Protein AF-A0A7S2VKR9-F1 (afdb_monomer)

pLDDT: mean 90.67, std 10.44, range [46.53, 98.69]

Mean predicted aligned error: 5.69 Å

Sequence (242 aa):
ASQLRFLILLQHFVSEDTSDFYRPEVHRKHQDAFEGVITDGVNSQLVKDAHRSEFSVEGRSFSLDLAQDADGQCDEELREEIVRFQTEFVIALETYLLAYCTRRGLSTLGTRRFVQCVTTQMSQAGLANLDRGSQATRYFVGSQGLDQRTAYNLSSMYTPELGECLKLSILCMKTGFCQYLEKDELLKLPNVECPKKCRPTSYIYQYATLRFAPGPPIDNCESTACTLLDALDEAHIDPDNL

Radius of gyration: 19.77 Å; Cα contacts (8 Å, |Δi|>4): 428; chains: 1; bounding box: 54×51×58 Å

Organism: NCBI:txid1333877

Secondary structure (DSSP, 8-state):
-HHHHHHHHHHHHHHHHHHHTTS-GGG-S----EE-SS-S-EEHHHHHHGGGSEEEETTEEE-----S-TTT--HHHHHHHHHHHHHHHHHHHHHHHHHHHHHTT--HHHHHHHHHHHHHHTSHHHHHHHHHHSGGGGEEEPSTT-EEEEEEEEEEEEETTTEEEEEEEEEEEEES--EEEEHHHHTT-TT---PEEB-TT-EEEEEEEEEEEEEEEETTEEEEEEEEEEEEEEEE--B---

Solvent-accessible surface area (backbone atoms only — not comparable to full-atom values): 13179 Å² total; per-residue (Å²): 113,67,68,61,51,23,53,53,44,33,42,49,47,51,40,51,61,43,49,36,75,76,41,60,76,94,70,36,85,72,87,78,57,55,33,66,84,90,48,74,26,37,26,43,61,28,55,74,50,40,66,71,31,37,39,25,55,72,84,48,74,47,69,59,83,79,67,88,68,72,89,74,67,54,73,63,59,56,50,51,51,49,52,51,50,41,50,54,51,46,47,53,50,48,53,52,52,50,52,50,32,57,77,69,66,49,48,75,66,15,38,41,50,44,42,32,46,54,30,37,53,68,16,69,62,29,51,47,38,56,39,74,34,34,68,59,66,42,51,49,67,40,72,68,63,46,46,71,50,38,39,39,38,39,35,80,42,77,41,96,89,74,39,77,29,39,33,39,38,43,38,42,38,41,30,39,22,38,29,34,40,52,49,78,56,66,77,68,50,100,80,73,83,73,67,45,48,28,38,52,87,20,36,37,42,39,37,36,31,36,34,41,37,84,37,70,74,52,97,93,27,47,31,62,39,61,41,69,77,49,71,48,73,48,73,48,79,46,70,53,89,123

Foldseek 3Di:
DLFVQLQVLLQVLLVLLLCLLLDDPVPRPDPFFACADVDSQAGPQCLVCVQVAWEAAANDIAYHPPDPVPVDDDPVVVVVVSNVSSNVVRVSLLVRLVVVCVVVVFDPSQSSSLSNSVNCCSGVSVVVSQCVSAPVVQKDFDPVQKDKYKYWYWHWDQDPVQGIKIKIKIKIKIFRTQWMDGPVVVPPDPPDDDTFGFDRRWMWIKMWMWIWGFDPDRPNGTRIDIHTPDMDTDTGTHTDPD

Structure (mmCIF, N/CA/C/O backbone):
data_AF-A0A7S2VKR9-F1
#
_entry.id   AF-A0A7S2VKR9-F1
#
loop_
_atom_site.group_PDB
_atom_site.id
_atom_site.type_symbol
_atom_site.label_atom_id
_atom_site.label_alt_id
_atom_site.label_comp_id
_atom_site.label_asym_id
_atom_site.label_entity_id
_atom_site.label_seq_id
_atom_site.pdbx_PDB_ins_code
_atom_site.Cartn_x
_atom_site.Cartn_y
_atom_site.Cartn_z
_atom_site.occupancy
_atom_site.B_iso_or_equiv
_atom_site.auth_seq_id
_atom_site.auth_comp_id
_atom_site.auth_asym_id
_atom_site.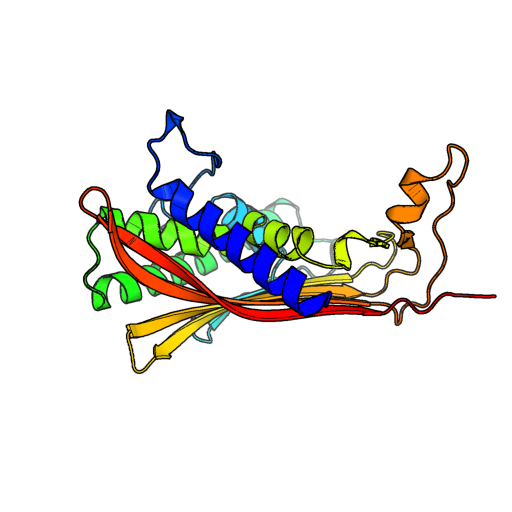auth_atom_id
_atom_site.pdbx_PDB_model_num
ATOM 1 N N . ALA A 1 1 ? 3.247 -22.646 -9.815 1.00 76.38 1 ALA A N 1
ATOM 2 C CA . ALA A 1 1 ? 4.042 -22.732 -8.568 1.00 76.38 1 ALA A CA 1
ATOM 3 C C . ALA A 1 1 ? 4.509 -21.355 -8.079 1.00 76.38 1 ALA A C 1
ATOM 5 O O . ALA A 1 1 ? 4.335 -21.074 -6.900 1.00 76.38 1 ALA A O 1
ATOM 6 N N . SER A 1 2 ? 5.048 -20.488 -8.950 1.00 82.75 2 SER A N 1
ATOM 7 C CA . SER A 1 2 ? 5.490 -19.123 -8.596 1.00 82.75 2 SER A CA 1
ATOM 8 C C . SER A 1 2 ? 4.369 -18.239 -8.039 1.00 82.75 2 SER A C 1
ATOM 10 O O . SER A 1 2 ? 4.540 -17.681 -6.963 1.00 82.75 2 SER A O 1
ATOM 12 N N . GLN A 1 3 ? 3.200 -18.208 -8.690 1.00 87.44 3 GLN A N 1
ATOM 13 C CA . GLN A 1 3 ? 2.058 -17.404 -8.229 1.00 87.44 3 GLN A CA 1
ATOM 14 C C . GLN A 1 3 ? 1.596 -17.778 -6.813 1.00 87.44 3 GLN A C 1
ATOM 16 O O . GLN A 1 3 ? 1.399 -16.916 -5.967 1.00 87.44 3 GLN A O 1
ATOM 21 N N . LEU A 1 4 ? 1.473 -19.077 -6.519 1.00 89.69 4 LEU A N 1
ATOM 22 C CA . LEU A 1 4 ? 1.088 -19.535 -5.182 1.00 89.69 4 LEU A CA 1
ATOM 23 C C . LEU A 1 4 ? 2.129 -19.136 -4.125 1.00 89.69 4 LEU A C 1
ATOM 25 O O . LEU A 1 4 ? 1.765 -18.732 -3.025 1.00 89.69 4 LEU A O 1
ATOM 29 N N . ARG A 1 5 ? 3.424 -19.213 -4.460 1.00 90.56 5 ARG A N 1
ATOM 30 C CA . ARG A 1 5 ? 4.502 -18.756 -3.574 1.00 90.56 5 ARG A CA 1
ATOM 31 C C . ARG A 1 5 ? 4.400 -17.254 -3.303 1.00 90.56 5 ARG A C 1
ATOM 33 O O . ARG A 1 5 ? 4.556 -16.861 -2.152 1.00 90.56 5 ARG A O 1
ATOM 40 N N . PHE A 1 6 ? 4.126 -16.450 -4.328 1.00 92.19 6 PHE A N 1
ATOM 41 C CA . PHE A 1 6 ? 3.926 -15.010 -4.183 1.00 92.19 6 PHE A CA 1
ATOM 42 C C . PHE A 1 6 ? 2.768 -14.701 -3.229 1.00 92.19 6 PHE A C 1
ATOM 44 O O . PHE A 1 6 ? 2.970 -13.987 -2.251 1.00 92.19 6 PHE A O 1
ATOM 51 N N . LEU A 1 7 ? 1.603 -15.328 -3.434 1.00 94.50 7 LEU A N 1
ATOM 52 C CA . LEU A 1 7 ? 0.431 -15.156 -2.567 1.00 94.50 7 LEU A CA 1
ATOM 53 C C . LEU A 1 7 ? 0.728 -15.513 -1.101 1.00 94.50 7 LEU A C 1
ATOM 55 O O . LEU A 1 7 ? 0.384 -14.756 -0.197 1.00 94.50 7 LEU A O 1
ATOM 59 N N . ILE A 1 8 ? 1.400 -16.644 -0.855 1.00 95.06 8 ILE A N 1
ATOM 60 C CA . ILE A 1 8 ? 1.748 -17.088 0.505 1.00 95.06 8 ILE A CA 1
ATOM 61 C C . ILE A 1 8 ? 2.726 -16.114 1.172 1.00 95.06 8 ILE A C 1
ATOM 63 O O . ILE A 1 8 ? 2.537 -15.758 2.335 1.00 95.06 8 ILE A O 1
ATOM 67 N N . LEU A 1 9 ? 3.770 -15.686 0.455 1.00 95.00 9 LEU A N 1
ATOM 68 C CA . LEU A 1 9 ? 4.758 -14.747 0.990 1.00 95.00 9 LEU A CA 1
ATOM 69 C C . LEU A 1 9 ? 4.131 -13.387 1.283 1.00 95.00 9 LEU A C 1
ATOM 71 O O . LEU A 1 9 ? 4.368 -12.833 2.352 1.00 95.00 9 LEU A O 1
ATOM 75 N N . LEU A 1 10 ? 3.304 -12.880 0.370 1.00 96.06 10 LEU A N 1
ATOM 76 C CA . LEU A 1 10 ? 2.628 -11.606 0.556 1.00 96.06 10 LEU A CA 1
ATOM 77 C C . LEU A 1 10 ? 1.667 -11.663 1.747 1.00 96.06 10 LEU A C 1
ATOM 79 O O . LEU A 1 10 ? 1.751 -10.802 2.617 1.00 96.06 10 LEU A O 1
ATOM 83 N N . GLN A 1 11 ? 0.840 -12.714 1.860 1.00 97.31 11 GLN A N 1
ATOM 84 C CA . GLN A 1 11 ? -0.006 -12.920 3.041 1.00 97.31 11 GLN A CA 1
ATOM 85 C C . GLN A 1 11 ? 0.828 -12.968 4.328 1.00 97.31 11 GLN A C 1
ATOM 87 O O . GLN A 1 11 ? 0.432 -12.387 5.338 1.00 97.31 11 GLN A O 1
ATOM 92 N N . HIS A 1 12 ? 1.976 -13.649 4.317 1.00 96.44 12 HIS A N 1
ATOM 93 C CA . HIS A 1 12 ? 2.859 -13.707 5.479 1.00 96.44 12 HIS A CA 1
ATOM 94 C C . HIS A 1 12 ? 3.376 -12.318 5.873 1.00 96.44 12 HIS A C 1
ATOM 96 O O . HIS A 1 12 ? 3.258 -11.953 7.040 1.00 96.44 12 HIS A O 1
ATOM 102 N N . PHE A 1 13 ? 3.884 -11.530 4.921 1.00 95.75 13 PHE A N 1
ATOM 103 C CA . PHE A 1 13 ? 4.408 -10.193 5.206 1.00 95.75 13 PHE A CA 1
ATOM 104 C C . PHE A 1 13 ? 3.330 -9.246 5.737 1.00 95.75 13 PHE A C 1
ATOM 106 O O . PHE A 1 13 ? 3.520 -8.655 6.796 1.00 95.75 13 PHE A O 1
ATOM 113 N N . VAL A 1 14 ? 2.156 -9.183 5.096 1.00 95.44 14 VAL A N 1
ATOM 114 C CA . VAL A 1 14 ? 1.072 -8.310 5.586 1.00 95.44 14 VAL A CA 1
ATOM 115 C C . VAL A 1 14 ? 0.561 -8.743 6.963 1.00 95.44 14 VAL A C 1
ATOM 117 O O . VAL A 1 14 ? 0.166 -7.900 7.769 1.00 95.44 14 VAL A O 1
ATOM 120 N N . SER A 1 15 ? 0.595 -10.046 7.271 1.00 95.56 15 SER A N 1
ATOM 121 C CA . SER A 1 15 ? 0.225 -10.558 8.599 1.00 95.56 15 SER A CA 1
ATOM 122 C C . SER A 1 15 ? 1.255 -10.174 9.656 1.00 95.56 15 SER A C 1
ATOM 124 O O . SER A 1 15 ? 0.875 -9.774 10.755 1.00 95.56 15 SER A O 1
ATOM 126 N N . GLU A 1 16 ? 2.547 -10.279 9.332 1.00 95.12 16 GLU A N 1
ATOM 127 C CA . GLU A 1 16 ? 3.629 -9.886 10.233 1.00 95.12 16 GLU A CA 1
ATOM 128 C C . GLU A 1 16 ? 3.552 -8.397 10.566 1.00 95.12 16 GLU A C 1
ATOM 130 O O . GLU A 1 16 ? 3.513 -8.070 11.754 1.00 95.12 16 GLU A O 1
ATOM 135 N N . ASP A 1 17 ? 3.429 -7.534 9.556 1.00 94.56 17 ASP A N 1
ATOM 136 C CA . ASP A 1 17 ? 3.301 -6.084 9.733 1.00 94.56 17 ASP A CA 1
ATOM 137 C C . ASP A 1 17 ? 2.095 -5.735 10.612 1.00 94.56 17 ASP A C 1
ATOM 139 O O . ASP A 1 17 ? 2.202 -4.975 11.573 1.00 94.56 17 ASP A O 1
ATOM 143 N N . THR A 1 18 ? 0.938 -6.343 10.327 1.00 94.25 18 THR A N 1
ATOM 144 C CA . THR A 1 18 ? -0.294 -6.090 11.086 1.00 94.25 18 THR A CA 1
ATOM 145 C C . THR A 1 18 ? -0.160 -6.565 12.536 1.00 94.25 18 THR A C 1
ATOM 147 O O . THR A 1 18 ? -0.592 -5.881 13.462 1.00 94.25 18 THR A O 1
ATOM 150 N N . SER A 1 19 ? 0.472 -7.722 12.761 1.00 94.12 19 SER A N 1
ATOM 151 C CA . SER A 1 19 ? 0.683 -8.268 14.107 1.00 94.12 19 SER A CA 1
ATOM 152 C C . SER A 1 19 ? 1.672 -7.450 14.941 1.00 94.12 19 SER A C 1
ATOM 154 O O . SER A 1 19 ? 1.567 -7.430 16.168 1.00 94.12 19 SER A O 1
ATOM 156 N N . ASP A 1 20 ? 2.616 -6.756 14.299 1.00 94.62 20 ASP A N 1
ATOM 157 C CA . ASP A 1 20 ? 3.675 -6.008 14.978 1.00 94.62 20 ASP A CA 1
ATOM 158 C C . ASP A 1 20 ? 3.117 -4.864 15.838 1.00 94.62 20 ASP A C 1
ATOM 160 O O . ASP A 1 20 ? 3.608 -4.591 16.934 1.00 94.62 20 ASP A O 1
ATOM 164 N N . PHE A 1 21 ? 2.001 -4.269 15.416 1.00 92.75 21 PHE A N 1
ATOM 165 C CA . PHE A 1 21 ? 1.302 -3.218 16.158 1.00 92.75 21 PHE A CA 1
ATOM 166 C C . PHE A 1 21 ? 0.767 -3.653 17.525 1.00 92.75 21 PHE A C 1
ATOM 168 O O . PHE A 1 21 ? 0.601 -2.812 18.417 1.00 92.75 21 PHE A O 1
ATOM 175 N N . TYR A 1 22 ? 0.547 -4.953 17.701 1.00 92.00 22 TYR A N 1
ATOM 176 C CA . TYR A 1 22 ? 0.059 -5.558 18.939 1.00 92.00 22 TYR A CA 1
ATOM 177 C C . TYR A 1 22 ? 1.194 -6.111 19.804 1.00 92.00 22 TYR A C 1
ATOM 179 O O . TYR A 1 22 ? 0.955 -6.575 20.913 1.00 92.00 22 TYR A O 1
ATOM 187 N N . ARG A 1 23 ? 2.444 -6.036 19.334 1.00 91.62 23 ARG A N 1
ATOM 188 C CA . ARG A 1 23 ? 3.611 -6.385 20.145 1.00 91.62 23 ARG A CA 1
ATOM 189 C C . ARG A 1 23 ? 3.968 -5.234 21.090 1.00 91.62 23 ARG A C 1
ATOM 191 O O . ARG A 1 23 ? 3.772 -4.061 20.732 1.00 91.62 23 ARG A O 1
ATOM 198 N N . PRO A 1 24 ? 4.548 -5.542 22.267 1.00 89.19 24 PRO A N 1
ATOM 199 C CA . PRO A 1 24 ? 5.200 -4.539 23.099 1.00 89.19 24 PRO A CA 1
ATOM 200 C C . PRO A 1 24 ? 6.229 -3.754 22.286 1.00 89.19 24 PRO A C 1
ATOM 202 O O . PRO A 1 24 ? 6.910 -4.325 21.437 1.00 89.19 24 PRO A O 1
ATOM 205 N N . GLU A 1 25 ? 6.370 -2.460 22.564 1.00 86.88 25 GLU A N 1
ATOM 206 C CA . GLU A 1 25 ? 7.199 -1.542 21.770 1.00 86.88 25 GLU A CA 1
ATOM 207 C C . GLU A 1 25 ? 8.647 -2.028 21.594 1.00 86.88 25 GLU A C 1
ATOM 209 O O . GLU A 1 25 ? 9.172 -2.019 20.487 1.00 86.88 25 GLU A O 1
ATOM 214 N N . VAL A 1 26 ? 9.249 -2.573 22.655 1.00 90.81 26 VAL A N 1
ATOM 215 C CA . VAL A 1 26 ? 10.612 -3.143 22.653 1.00 90.81 26 VAL A CA 1
ATOM 216 C C . VAL A 1 26 ? 10.780 -4.386 21.767 1.00 90.81 26 VAL A C 1
ATOM 218 O O . VAL A 1 26 ? 11.903 -4.809 21.503 1.00 90.81 26 VAL A O 1
ATOM 221 N N . HIS A 1 27 ? 9.678 -4.999 21.337 1.00 91.75 27 HIS A N 1
ATOM 222 C CA . HIS A 1 27 ? 9.647 -6.188 20.485 1.00 91.75 27 HIS A CA 1
ATOM 223 C C . HIS A 1 27 ? 9.101 -5.902 19.085 1.00 91.75 27 HIS A C 1
ATOM 225 O O . HIS A 1 27 ? 8.970 -6.835 18.288 1.00 91.75 27 HIS A O 1
ATOM 231 N N . ARG A 1 28 ? 8.776 -4.640 18.781 1.00 90.31 28 ARG A N 1
ATOM 232 C CA . ARG A 1 28 ? 8.352 -4.255 17.440 1.00 90.31 28 ARG A CA 1
ATOM 233 C C . ARG A 1 28 ? 9.504 -4.357 16.460 1.00 90.31 28 ARG A C 1
ATOM 235 O O . ARG A 1 28 ? 10.629 -3.951 16.747 1.00 90.31 28 ARG A O 1
ATOM 242 N N . LYS A 1 29 ? 9.195 -4.903 15.292 1.00 89.00 29 LYS A N 1
ATOM 243 C CA . LYS A 1 29 ? 10.091 -4.964 14.138 1.00 89.00 29 LYS A CA 1
ATOM 244 C C . LYS A 1 29 ? 10.094 -3.639 13.384 1.00 89.00 29 LYS A C 1
ATOM 246 O O . LYS A 1 29 ? 11.124 -3.278 12.819 1.00 89.00 29 LYS A O 1
ATOM 251 N N . HIS A 1 30 ? 8.971 -2.922 13.395 1.00 85.25 30 HIS A N 1
ATOM 252 C CA . HIS A 1 30 ? 8.818 -1.638 12.723 1.00 85.25 30 HIS A CA 1
ATOM 253 C C . HIS A 1 30 ? 8.935 -0.487 13.724 1.00 85.25 30 HIS A C 1
ATOM 255 O O . HIS A 1 30 ? 8.313 -0.485 14.787 1.00 85.25 30 HIS A O 1
ATOM 261 N N . GLN A 1 31 ? 9.729 0.517 13.356 1.00 87.44 31 GLN A N 1
ATOM 262 C CA . GLN A 1 31 ? 9.855 1.791 14.070 1.00 87.44 31 GLN A CA 1
ATOM 263 C C . GLN A 1 31 ? 9.239 2.913 13.231 1.00 87.44 31 GLN A C 1
ATOM 265 O O . GLN A 1 31 ? 9.823 3.981 13.057 1.00 87.44 31 GLN A O 1
ATOM 270 N N . ASP A 1 32 ? 8.072 2.625 12.653 1.00 90.62 32 ASP A N 1
ATOM 271 C CA . ASP A 1 32 ? 7.347 3.576 11.823 1.00 90.62 32 ASP A CA 1
ATOM 272 C C . ASP A 1 32 ? 6.948 4.805 12.650 1.00 90.62 32 ASP A C 1
ATOM 274 O O . ASP A 1 32 ? 6.467 4.695 13.783 1.00 90.62 32 ASP A O 1
ATOM 278 N N . ALA A 1 33 ? 7.130 5.981 12.054 1.00 94.69 33 ALA A N 1
ATOM 279 C CA . ALA A 1 33 ? 6.569 7.221 12.563 1.00 94.69 33 ALA A CA 1
ATOM 280 C C . ALA A 1 33 ? 5.139 7.396 12.039 1.00 94.69 33 ALA A C 1
ATOM 282 O O . ALA A 1 33 ? 4.816 6.988 10.917 1.00 94.69 33 ALA A O 1
ATOM 283 N N . PHE A 1 34 ? 4.295 8.014 12.863 1.00 95.94 34 PHE A N 1
ATOM 284 C CA . PHE A 1 34 ? 2.908 8.304 12.529 1.00 95.94 34 PHE A CA 1
ATOM 285 C C . PHE A 1 34 ? 2.607 9.772 12.798 1.00 95.94 34 PHE A C 1
ATOM 287 O O . PHE A 1 34 ? 3.045 10.327 13.805 1.00 95.94 34 PHE A O 1
ATOM 294 N N . GLU A 1 35 ? 1.853 10.367 11.889 1.00 95.44 35 GLU A N 1
ATOM 295 C CA . GLU A 1 35 ? 1.372 11.743 11.914 1.00 95.44 35 GLU A CA 1
ATOM 296 C C . GLU A 1 35 ? -0.078 11.779 11.407 1.00 95.44 35 GLU A C 1
ATOM 298 O O . GLU A 1 35 ? -0.712 10.737 11.235 1.00 95.44 35 GLU A O 1
ATOM 303 N N . GLY A 1 36 ? -0.612 12.969 11.174 1.00 90.62 36 GLY A N 1
ATOM 304 C CA . GLY A 1 36 ? -1.911 13.178 10.547 1.00 90.62 36 GLY A CA 1
ATOM 305 C C . GLY A 1 36 ? -2.480 14.537 10.930 1.00 90.62 36 GLY A C 1
ATOM 306 O O . GLY A 1 36 ? -1.853 15.308 11.658 1.00 90.62 36 GLY A O 1
ATOM 307 N N . VAL A 1 37 ? -3.642 14.866 10.373 1.00 90.38 37 VAL A N 1
ATOM 308 C CA . VAL A 1 37 ? -4.303 16.160 10.589 1.00 90.38 37 VAL A CA 1
ATOM 309 C C . VAL A 1 37 ? -5.383 16.033 11.659 1.00 90.38 37 VAL A C 1
ATOM 311 O O . VAL A 1 37 ? -5.545 16.921 12.494 1.00 90.38 37 VAL A O 1
ATOM 314 N N . ILE A 1 38 ? -6.127 14.927 11.635 1.00 92.69 38 ILE A N 1
ATOM 315 C CA . ILE A 1 38 ? -7.202 14.618 12.583 1.00 92.69 38 ILE A CA 1
ATOM 316 C C . ILE A 1 38 ? -6.681 13.699 13.699 1.00 92.69 38 ILE A C 1
ATOM 318 O O . ILE A 1 38 ? -7.128 13.797 14.844 1.00 92.69 38 ILE A O 1
ATOM 322 N N . THR A 1 39 ? -5.745 12.803 13.382 1.00 90.62 39 THR A N 1
ATOM 323 C CA . THR A 1 39 ? -5.160 11.806 14.288 1.00 90.62 39 THR A CA 1
ATOM 324 C C . THR A 1 39 ? -3.643 11.715 14.125 1.00 90.62 39 THR A C 1
ATOM 326 O O . THR A 1 39 ? -3.109 12.080 13.091 1.00 90.62 39 THR A O 1
ATOM 329 N N . ASP A 1 40 ? -2.946 11.117 15.097 1.00 91.50 40 ASP A N 1
ATOM 330 C CA . ASP A 1 40 ? -1.530 10.718 14.960 1.00 91.50 40 ASP A CA 1
ATOM 331 C C . ASP A 1 40 ? -1.405 9.249 14.500 1.00 91.50 40 ASP A C 1
ATOM 333 O O . ASP A 1 40 ? -0.726 8.418 15.128 1.00 91.50 40 ASP A O 1
ATOM 337 N N . GLY A 1 41 ? -2.193 8.880 13.487 1.00 93.50 41 GLY A N 1
ATOM 338 C CA . GLY A 1 41 ? -2.402 7.495 13.054 1.00 93.50 41 GLY A CA 1
ATOM 339 C C . GLY A 1 41 ? -1.886 7.161 11.656 1.00 93.50 41 GLY A C 1
ATOM 340 O O . GLY A 1 41 ? -1.714 5.980 11.357 1.00 93.50 41 GLY A O 1
ATOM 341 N N . VAL A 1 42 ? -1.635 8.156 10.807 1.00 97.25 42 VAL A N 1
ATOM 342 C CA . VAL A 1 42 ? -1.229 7.976 9.409 1.00 97.25 42 VAL A CA 1
ATOM 343 C C . VAL A 1 42 ? 0.278 7.790 9.323 1.00 97.25 42 VAL A C 1
ATOM 345 O O . VAL A 1 42 ? 1.043 8.561 9.889 1.00 97.25 42 VAL A O 1
ATOM 348 N N . ASN A 1 43 ? 0.727 6.754 8.617 1.00 97.81 43 ASN A N 1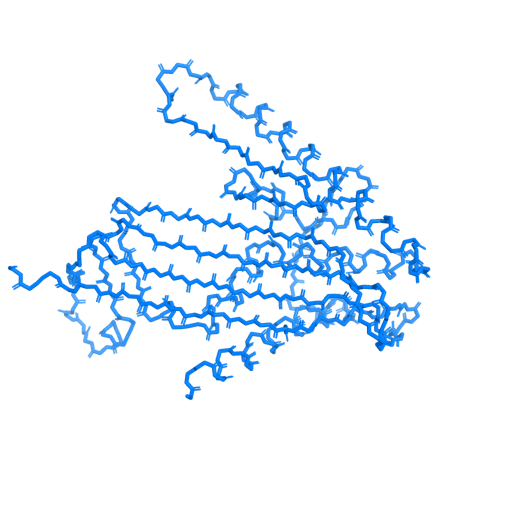
ATOM 349 C CA . ASN A 1 43 ? 2.151 6.492 8.420 1.00 97.81 43 ASN A CA 1
ATOM 350 C C . ASN A 1 43 ? 2.863 7.709 7.789 1.00 97.81 43 ASN A C 1
ATOM 352 O O . ASN A 1 43 ? 2.488 8.159 6.707 1.00 97.81 43 ASN A O 1
ATOM 356 N N . SER A 1 44 ? 3.917 8.225 8.426 1.00 97.00 44 SER A N 1
ATOM 357 C CA . SER A 1 44 ? 4.579 9.452 7.957 1.00 97.00 44 SER A CA 1
ATOM 358 C C . SER A 1 44 ? 5.278 9.290 6.604 1.00 97.00 44 SER A C 1
ATOM 360 O O . SER A 1 44 ? 5.447 10.254 5.859 1.00 97.00 44 SER A O 1
ATOM 362 N N . GLN A 1 45 ? 5.702 8.072 6.250 1.00 95.50 45 GLN A N 1
ATOM 363 C CA . GLN A 1 45 ? 6.302 7.827 4.939 1.00 95.50 45 GLN A CA 1
ATOM 364 C C . GLN A 1 45 ? 5.249 7.880 3.826 1.00 95.50 45 GLN A C 1
ATOM 366 O O . GLN A 1 45 ? 5.542 8.391 2.747 1.00 95.50 45 GLN A O 1
ATOM 371 N N . LEU A 1 46 ? 4.017 7.428 4.099 1.00 96.88 46 LEU A N 1
ATOM 372 C CA . LEU A 1 46 ? 2.891 7.596 3.175 1.00 96.88 46 LEU A CA 1
ATOM 373 C C . LEU A 1 46 ? 2.653 9.081 2.875 1.00 96.88 46 LEU A C 1
ATOM 375 O O . LEU A 1 46 ? 2.530 9.443 1.711 1.00 96.88 46 LEU A O 1
ATOM 379 N N . VAL A 1 47 ? 2.628 9.945 3.895 1.00 96.50 47 VAL A N 1
ATOM 380 C CA . VAL A 1 47 ? 2.409 11.389 3.694 1.00 96.50 47 VAL A CA 1
ATOM 381 C C . VAL A 1 47 ? 3.523 11.990 2.838 1.00 96.50 47 VAL A C 1
ATOM 383 O O . VAL A 1 47 ? 3.245 12.639 1.828 1.00 96.50 47 VAL A O 1
ATOM 386 N N . LYS A 1 48 ? 4.788 11.723 3.185 1.00 94.31 48 LYS A N 1
ATOM 387 C CA . LYS A 1 48 ? 5.959 12.242 2.456 1.00 94.31 48 LYS A CA 1
ATOM 388 C C . LYS A 1 48 ? 5.957 11.850 0.982 1.00 94.31 48 LYS A C 1
ATOM 390 O O . LYS A 1 48 ? 6.223 12.703 0.138 1.00 94.31 48 LYS A O 1
ATOM 395 N N . ASP A 1 49 ? 5.602 10.606 0.676 1.00 93.38 49 ASP A N 1
ATOM 396 C CA . ASP A 1 49 ? 5.650 10.069 -0.686 1.00 93.38 49 ASP A CA 1
ATOM 397 C C . ASP A 1 49 ? 4.332 10.223 -1.460 1.00 93.38 49 ASP A C 1
ATOM 399 O O . ASP A 1 49 ? 4.285 9.879 -2.642 1.00 93.38 49 ASP A O 1
ATOM 403 N N . ALA A 1 50 ? 3.272 10.764 -0.846 1.00 93.88 50 ALA A N 1
ATOM 404 C CA . ALA A 1 50 ? 1.946 10.837 -1.462 1.00 93.88 50 ALA A CA 1
ATOM 405 C C . ALA A 1 50 ? 1.955 11.558 -2.823 1.00 93.88 50 ALA A C 1
ATOM 407 O O . ALA A 1 50 ? 1.314 11.123 -3.768 1.00 93.88 50 ALA A O 1
ATOM 408 N N . HIS A 1 51 ? 2.733 12.626 -2.987 1.00 92.62 51 HIS A N 1
ATOM 409 C CA . HIS A 1 51 ? 2.799 13.360 -4.259 1.00 92.62 51 HIS A CA 1
ATOM 410 C C . HIS A 1 51 ? 3.341 12.532 -5.444 1.00 92.62 51 HIS A C 1
ATOM 412 O O . HIS A 1 51 ? 3.290 12.992 -6.577 1.00 92.62 51 HIS A O 1
ATOM 418 N N . ARG A 1 52 ? 3.878 11.328 -5.199 1.00 92.00 52 ARG A N 1
ATOM 419 C CA . ARG A 1 52 ? 4.464 10.431 -6.212 1.00 92.00 52 ARG A CA 1
ATOM 420 C C . ARG A 1 52 ? 3.551 9.273 -6.604 1.00 92.00 52 ARG A C 1
ATOM 422 O O . ARG A 1 52 ? 3.990 8.364 -7.301 1.00 92.00 52 ARG A O 1
ATOM 429 N N . SER A 1 53 ? 2.341 9.220 -6.060 1.00 95.06 53 SER A N 1
ATOM 430 C CA . SER A 1 53 ? 1.413 8.108 -6.256 1.00 95.06 53 SER A CA 1
ATOM 431 C C . SER A 1 53 ? 0.010 8.619 -6.551 1.00 95.06 53 SER A C 1
ATOM 433 O O . SER A 1 53 ? -0.364 9.736 -6.200 1.00 95.06 53 SER A O 1
ATOM 435 N N . GLU A 1 54 ? -0.782 7.761 -7.174 1.00 96.56 54 GLU A N 1
ATOM 436 C CA . GLU A 1 54 ? -2.210 7.970 -7.352 1.00 96.56 54 GLU A CA 1
ATOM 437 C C . GLU A 1 54 ? -2.966 7.315 -6.198 1.00 96.56 54 GLU A C 1
ATOM 439 O O . GLU A 1 54 ? -2.698 6.174 -5.820 1.00 96.56 54 GLU A O 1
ATOM 444 N N . PHE A 1 55 ? -3.954 8.013 -5.655 1.00 97.81 55 PHE A N 1
ATOM 445 C CA . PHE A 1 55 ? -4.824 7.486 -4.614 1.00 97.81 55 PHE A CA 1
ATOM 446 C C . PHE A 1 55 ? -6.278 7.602 -5.034 1.00 97.81 55 PHE A C 1
ATOM 448 O O . PHE A 1 55 ? -6.688 8.555 -5.687 1.00 97.81 55 PHE A O 1
ATOM 455 N N . SER A 1 56 ? -7.088 6.650 -4.600 1.00 98.06 56 SER A N 1
ATOM 456 C CA . SER A 1 56 ? -8.538 6.747 -4.622 1.00 98.06 56 SER A CA 1
ATOM 457 C C . SER A 1 56 ? -9.071 6.310 -3.267 1.00 98.06 56 SER A C 1
ATOM 459 O O . SER A 1 56 ? -8.774 5.202 -2.825 1.00 98.06 56 SER A O 1
ATOM 461 N N . VAL A 1 57 ? -9.827 7.176 -2.594 1.00 98.06 57 VAL A N 1
ATOM 462 C CA . VAL A 1 57 ? -10.467 6.891 -1.303 1.00 98.06 57 VAL A CA 1
ATOM 463 C C . VAL A 1 57 ? -11.972 7.009 -1.500 1.00 98.06 57 VAL A C 1
ATOM 465 O O . VAL A 1 57 ? -12.480 8.100 -1.751 1.00 98.06 57 VAL A O 1
ATOM 468 N N . GLU A 1 58 ? -12.675 5.878 -1.446 1.00 94.94 58 GLU A N 1
ATOM 469 C CA . GLU A 1 58 ? -14.125 5.777 -1.677 1.00 94.94 58 GLU A CA 1
ATOM 470 C C . GLU A 1 58 ? -14.569 6.469 -2.981 1.00 94.94 58 GLU A C 1
ATOM 472 O O . GLU A 1 58 ? -15.536 7.224 -3.033 1.00 94.94 58 GLU A O 1
ATOM 477 N N . GLY A 1 59 ? -13.803 6.258 -4.054 1.00 92.31 59 GLY A N 1
ATOM 478 C CA . GLY A 1 59 ? -14.084 6.828 -5.373 1.00 92.31 59 GLY A CA 1
ATOM 479 C C . GLY A 1 59 ? -13.630 8.279 -5.572 1.00 92.31 59 GLY A C 1
ATOM 480 O O . GLY A 1 59 ? -13.657 8.752 -6.706 1.00 92.31 59 GLY A O 1
ATOM 481 N N . ARG A 1 60 ? -13.152 8.981 -4.533 1.00 97.31 60 ARG A N 1
ATOM 482 C CA . ARG A 1 60 ? -12.481 10.280 -4.695 1.00 97.31 60 ARG A CA 1
ATOM 483 C C . ARG A 1 60 ? -11.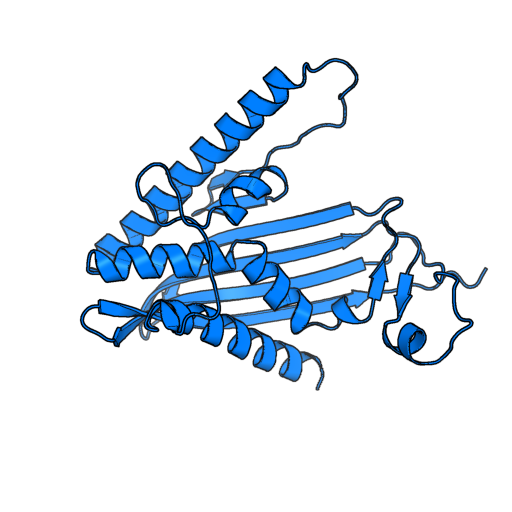014 10.065 -5.044 1.00 97.31 60 ARG A C 1
ATOM 485 O O . ARG A 1 60 ? -10.286 9.465 -4.259 1.00 97.31 60 ARG A O 1
ATOM 492 N N . SER A 1 61 ? -10.594 10.562 -6.201 1.00 97.19 61 SER A N 1
ATOM 493 C CA . SER A 1 61 ? -9.221 10.417 -6.692 1.00 97.19 61 SER A CA 1
ATOM 494 C C . SER A 1 61 ? -8.328 11.584 -6.272 1.00 97.19 61 SER A C 1
ATOM 496 O O . SER A 1 61 ? -8.768 12.732 -6.260 1.00 97.19 61 SER A O 1
ATOM 498 N N . PHE A 1 62 ? -7.069 11.276 -5.973 1.00 97.06 62 PHE A N 1
ATOM 499 C CA . PHE A 1 62 ? -6.000 12.213 -5.653 1.00 97.06 62 PHE A CA 1
ATOM 500 C C . PHE A 1 62 ? -4.774 11.827 -6.474 1.00 97.06 62 PHE A C 1
ATOM 502 O O . PHE A 1 62 ? -4.252 10.722 -6.348 1.00 97.06 62 PHE A O 1
ATOM 509 N N . SER A 1 63 ? -4.312 12.737 -7.313 1.00 94.69 63 SER A N 1
ATOM 510 C CA . SER A 1 63 ? -3.075 12.598 -8.073 1.00 94.69 63 SER A CA 1
ATOM 511 C C . SER A 1 63 ? -2.504 13.989 -8.267 1.00 94.69 63 SER A C 1
ATOM 513 O O . SER A 1 63 ? -3.255 14.908 -8.600 1.00 94.69 63 SER A O 1
ATOM 515 N N . LEU A 1 64 ? -1.203 14.143 -8.057 1.00 91.62 64 LEU A N 1
ATOM 516 C CA . LEU A 1 64 ? -0.516 15.385 -8.365 1.00 91.62 64 LEU A CA 1
ATOM 517 C C . LEU A 1 64 ? 0.234 15.194 -9.680 1.00 91.62 64 LEU A C 1
ATOM 519 O O . LEU A 1 64 ? 1.221 14.464 -9.731 1.00 91.62 64 LEU A O 1
ATOM 523 N N . ASP A 1 65 ? -0.272 15.814 -10.743 1.00 81.69 65 ASP A N 1
ATOM 524 C CA . ASP A 1 65 ? 0.427 15.854 -12.022 1.00 81.69 65 ASP A CA 1
ATOM 525 C C . ASP A 1 65 ? 1.440 16.997 -11.973 1.00 81.69 65 ASP A C 1
ATOM 527 O O . ASP A 1 65 ? 1.127 18.157 -12.245 1.00 81.69 65 ASP A O 1
ATOM 531 N N . LEU A 1 66 ? 2.651 16.669 -11.530 1.00 71.94 66 LEU A N 1
ATOM 532 C CA . LEU A 1 66 ? 3.790 17.572 -11.610 1.00 71.94 66 LEU A CA 1
ATOM 533 C C . LEU A 1 66 ? 4.279 17.563 -13.060 1.00 71.94 66 LEU A C 1
ATOM 535 O O . LEU A 1 66 ? 5.255 16.887 -13.391 1.00 71.94 66 LEU A O 1
ATOM 539 N N . ALA A 1 67 ? 3.556 18.258 -13.939 1.00 57.16 67 ALA A N 1
ATOM 540 C CA . ALA A 1 67 ? 3.973 18.435 -15.321 1.00 57.16 67 ALA A CA 1
ATOM 541 C C . ALA A 1 67 ? 5.427 18.938 -15.355 1.00 57.16 67 ALA A C 1
ATOM 543 O O . ALA A 1 67 ? 5.814 19.811 -14.580 1.00 57.16 67 ALA A O 1
ATOM 544 N N . GLN A 1 68 ? 6.233 18.388 -16.267 1.00 49.66 68 GLN A N 1
ATOM 545 C CA . GLN A 1 68 ? 7.656 18.699 -16.470 1.00 49.66 68 GLN A CA 1
ATOM 546 C C . GLN A 1 68 ? 7.939 20.147 -16.930 1.00 49.66 68 GLN A C 1
ATOM 548 O O . GLN A 1 68 ? 9.028 20.425 -17.429 1.00 49.66 68 GLN A O 1
ATOM 553 N N . ASP A 1 69 ? 7.016 21.089 -16.730 1.00 46.53 69 ASP A N 1
ATOM 554 C CA . ASP A 1 69 ? 7.215 22.522 -16.960 1.00 46.53 69 ASP A CA 1
ATOM 555 C C . ASP A 1 69 ? 7.960 23.158 -15.768 1.00 46.53 69 ASP A C 1
ATOM 557 O O . ASP A 1 69 ? 7.592 24.194 -15.218 1.00 46.53 69 ASP A O 1
ATOM 561 N N . ALA A 1 70 ? 9.069 22.525 -15.381 1.00 48.62 70 ALA A N 1
ATOM 562 C CA . ALA A 1 70 ? 10.021 23.001 -14.381 1.00 48.62 70 ALA A CA 1
ATOM 563 C C . ALA A 1 70 ? 10.913 24.148 -14.902 1.00 48.62 70 ALA A C 1
ATOM 565 O O . ALA A 1 70 ? 11.937 24.451 -14.298 1.00 48.62 70 ALA A O 1
ATOM 566 N N . ASP A 1 71 ? 10.551 24.788 -16.018 1.00 50.41 71 ASP A N 1
ATOM 567 C CA . ASP A 1 71 ? 11.321 25.900 -16.593 1.00 50.41 71 ASP A CA 1
ATOM 568 C C . ASP A 1 71 ? 10.862 27.274 -16.055 1.00 50.41 71 ASP A C 1
ATOM 570 O O . ASP A 1 71 ? 11.307 28.319 -16.531 1.00 50.41 71 ASP A O 1
ATOM 574 N N . GLY A 1 72 ? 9.979 27.302 -15.042 1.00 55.47 72 GLY A N 1
ATOM 575 C CA . GLY A 1 72 ? 9.491 28.562 -14.466 1.00 55.47 72 GLY A CA 1
ATOM 576 C C . GLY A 1 72 ? 8.770 28.527 -13.112 1.00 55.47 72 GLY A C 1
ATOM 577 O O . GLY A 1 72 ? 8.474 29.606 -12.600 1.00 55.47 72 GLY A O 1
ATOM 578 N N . GLN A 1 73 ? 8.489 27.364 -12.511 1.00 60.44 73 GLN A N 1
ATOM 579 C CA . GLN A 1 73 ? 7.941 27.312 -11.146 1.00 60.44 73 GLN A CA 1
ATOM 580 C C . GLN A 1 73 ? 9.048 27.515 -10.106 1.00 60.44 73 GLN A C 1
ATOM 582 O O . GLN A 1 73 ? 10.097 26.877 -10.160 1.00 60.44 73 GLN A O 1
ATOM 587 N N . CYS A 1 74 ? 8.810 28.411 -9.146 1.00 69.19 74 CYS A N 1
ATOM 588 C CA . CYS A 1 74 ? 9.689 28.569 -7.990 1.00 69.19 74 CYS A CA 1
ATOM 589 C C . CYS A 1 74 ? 9.567 27.333 -7.082 1.00 69.19 74 CYS A C 1
ATOM 591 O O . CYS A 1 74 ? 8.452 26.883 -6.812 1.00 69.19 74 CYS A O 1
ATOM 593 N N . ASP A 1 75 ? 10.687 26.826 -6.556 1.00 80.75 75 ASP A N 1
ATOM 594 C CA . ASP A 1 75 ? 10.730 25.662 -5.651 1.00 80.75 75 ASP A CA 1
ATOM 595 C C . ASP A 1 75 ? 9.754 25.776 -4.460 1.00 80.75 75 ASP A C 1
ATOM 597 O O . ASP A 1 75 ? 9.222 24.771 -3.984 1.00 80.75 75 ASP A O 1
ATOM 601 N N . GLU A 1 76 ? 9.485 26.997 -3.988 1.00 85.12 76 GLU A N 1
ATOM 602 C CA . GLU A 1 76 ? 8.540 27.250 -2.893 1.00 85.12 76 GLU A CA 1
ATOM 603 C C . GLU A 1 76 ? 7.075 27.037 -3.302 1.00 85.12 76 GLU A C 1
ATOM 605 O O . GLU A 1 76 ? 6.311 26.456 -2.537 1.00 85.12 76 GLU A O 1
ATOM 610 N N . GLU A 1 77 ? 6.676 27.425 -4.517 1.00 85.75 77 GLU A N 1
ATOM 611 C CA . GLU A 1 77 ? 5.298 27.229 -5.001 1.00 85.75 77 GLU A CA 1
ATOM 612 C C . GLU A 1 77 ? 4.990 25.738 -5.173 1.00 85.75 77 GLU A C 1
ATOM 614 O O . GLU A 1 77 ? 3.934 25.256 -4.754 1.00 85.75 77 GLU A O 1
ATOM 619 N N . LEU A 1 78 ? 5.957 24.987 -5.712 1.00 87.00 78 LEU A N 1
ATOM 620 C CA . LEU A 1 78 ? 5.884 23.532 -5.819 1.00 87.00 78 LEU A CA 1
ATOM 621 C C . LEU A 1 78 ? 5.769 22.879 -4.435 1.00 87.00 78 LEU A C 1
ATOM 623 O O . LEU A 1 78 ? 4.963 21.971 -4.219 1.00 87.00 78 LEU A O 1
ATOM 627 N N . ARG A 1 79 ? 6.563 23.350 -3.469 1.00 89.50 79 ARG A N 1
ATOM 628 C CA . ARG A 1 79 ? 6.513 22.860 -2.090 1.00 89.50 79 ARG A CA 1
ATOM 629 C C . ARG A 1 79 ? 5.149 23.128 -1.450 1.00 89.50 79 ARG A C 1
ATOM 631 O O . ARG A 1 79 ? 4.600 22.229 -0.812 1.00 89.50 79 ARG A O 1
ATOM 638 N N . GLU A 1 80 ? 4.599 24.328 -1.611 1.00 92.00 80 GLU A N 1
ATOM 639 C CA . GLU A 1 80 ? 3.271 24.686 -1.103 1.00 92.00 80 GLU A CA 1
ATOM 640 C C . GLU A 1 80 ? 2.167 23.829 -1.732 1.00 92.00 80 GLU A C 1
ATOM 642 O O . GLU A 1 80 ? 1.264 23.363 -1.032 1.00 92.00 80 GLU A O 1
ATOM 647 N N . GLU A 1 81 ? 2.256 23.563 -3.034 1.00 92.56 81 GLU A N 1
ATOM 648 C CA . GLU A 1 81 ? 1.326 22.689 -3.740 1.00 92.56 81 GLU A CA 1
ATOM 649 C C . GLU A 1 81 ? 1.385 21.242 -3.235 1.00 92.56 81 GLU A C 1
ATOM 651 O O . GLU A 1 81 ? 0.338 20.657 -2.942 1.00 92.56 81 GLU A O 1
ATOM 656 N N . ILE A 1 82 ? 2.587 20.691 -3.040 1.00 93.94 82 ILE A N 1
ATOM 657 C CA . ILE A 1 82 ? 2.776 19.356 -2.455 1.00 93.94 82 ILE A CA 1
ATOM 658 C C . ILE A 1 82 ? 2.169 19.293 -1.048 1.00 93.94 82 ILE A C 1
ATOM 660 O O . ILE A 1 82 ? 1.439 18.350 -0.742 1.00 93.94 82 ILE A O 1
ATOM 664 N N . VAL A 1 83 ? 2.416 20.295 -0.198 1.00 94.75 83 VAL A N 1
ATOM 665 C CA . VAL A 1 83 ? 1.875 20.334 1.173 1.00 94.75 83 VAL A CA 1
ATOM 666 C C . VAL A 1 83 ? 0.349 20.435 1.167 1.00 94.75 83 VAL A C 1
ATOM 668 O O . VAL A 1 83 ? -0.320 19.747 1.945 1.00 94.75 83 VAL A O 1
ATOM 671 N N . ARG A 1 84 ? -0.226 21.253 0.278 1.00 95.62 84 ARG A N 1
ATOM 672 C CA . ARG A 1 84 ? -1.680 21.366 0.102 1.00 95.62 84 ARG A CA 1
ATOM 673 C C . ARG A 1 84 ? -2.283 20.028 -0.323 1.00 95.62 84 ARG A C 1
ATOM 675 O O . ARG A 1 84 ? -3.240 19.578 0.304 1.00 95.62 84 ARG A O 1
ATOM 682 N N . PHE A 1 85 ? -1.690 19.379 -1.325 1.00 96.31 85 PHE A N 1
ATOM 683 C CA . PHE A 1 85 ? -2.095 18.055 -1.796 1.00 96.31 85 PHE A CA 1
ATOM 684 C C . PHE A 1 85 ? -2.042 17.013 -0.670 1.00 96.31 85 PHE A C 1
ATOM 686 O O . PHE A 1 85 ? -3.030 16.326 -0.415 1.00 96.31 85 PHE A O 1
ATOM 693 N N . GLN A 1 86 ? -0.914 16.930 0.044 1.00 96.06 86 GLN A N 1
ATOM 694 C CA . GLN A 1 86 ? -0.721 16.006 1.165 1.00 96.06 86 GLN A CA 1
ATOM 695 C C . GLN A 1 86 ? -1.773 16.222 2.252 1.00 96.06 86 GLN A C 1
ATOM 697 O O . GLN A 1 86 ? -2.377 15.263 2.724 1.00 96.06 86 GLN A O 1
ATOM 702 N N . THR A 1 87 ? -2.033 17.479 2.613 1.00 96.44 87 THR A N 1
ATOM 703 C CA . THR A 1 87 ? -3.022 17.835 3.636 1.00 96.44 87 THR A CA 1
ATOM 704 C C . THR A 1 87 ? -4.429 17.415 3.214 1.00 96.44 87 THR A C 1
ATOM 706 O O . THR A 1 87 ? -5.143 16.781 3.990 1.00 96.44 87 THR A O 1
ATOM 709 N N . GLU A 1 88 ? -4.829 17.725 1.979 1.00 97.06 88 GLU A N 1
ATOM 710 C CA . GLU A 1 88 ? -6.149 17.367 1.451 1.00 97.06 88 GLU A CA 1
ATOM 711 C C . GLU A 1 88 ? -6.352 15.846 1.410 1.00 97.06 88 GLU A C 1
ATOM 713 O O . GLU A 1 88 ? -7.390 15.342 1.854 1.00 97.06 88 GLU A O 1
ATOM 718 N N . PHE A 1 89 ? -5.346 15.117 0.923 1.00 97.75 89 PHE A N 1
ATOM 719 C CA . PHE A 1 89 ? -5.348 13.659 0.880 1.00 97.75 89 PHE A CA 1
ATOM 720 C C . PHE A 1 89 ? -5.447 13.050 2.284 1.00 97.75 89 PHE A C 1
ATOM 722 O O . PHE A 1 89 ? -6.315 12.208 2.524 1.00 97.75 89 PHE A O 1
ATOM 729 N N . VAL A 1 90 ? -4.608 13.494 3.225 1.00 97.75 90 VAL A N 1
ATOM 730 C CA . VAL A 1 90 ? -4.581 12.970 4.598 1.00 97.75 90 VAL A CA 1
ATOM 731 C C . VAL A 1 90 ? -5.912 13.217 5.303 1.00 97.75 90 VAL A C 1
ATOM 733 O O . VAL A 1 90 ? -6.465 12.281 5.874 1.00 97.75 90 VAL A O 1
ATOM 736 N N . ILE A 1 91 ? -6.492 14.418 5.191 1.00 97.88 91 ILE A N 1
ATOM 737 C CA . ILE A 1 91 ? -7.812 14.717 5.771 1.00 97.88 91 ILE A CA 1
ATOM 738 C C . ILE A 1 91 ? -8.877 13.763 5.223 1.00 97.88 91 ILE A C 1
ATOM 740 O O . ILE A 1 91 ? -9.685 13.231 5.989 1.00 97.88 91 ILE A O 1
ATOM 744 N N . ALA A 1 92 ? -8.901 13.543 3.906 1.00 98.19 92 ALA A N 1
ATOM 745 C CA . ALA A 1 92 ? -9.881 12.660 3.285 1.00 98.19 92 ALA A CA 1
ATOM 746 C C . ALA A 1 92 ? -9.701 11.199 3.725 1.00 98.19 92 ALA A C 1
ATOM 748 O O . ALA A 1 92 ? -10.682 10.539 4.075 1.00 98.19 92 ALA A O 1
ATOM 749 N N . LEU A 1 93 ? -8.456 10.719 3.756 1.00 98.56 93 LEU A N 1
ATOM 750 C CA . LEU A 1 93 ? -8.101 9.376 4.204 1.00 98.56 93 LEU A CA 1
ATOM 751 C C . LEU A 1 93 ? -8.493 9.145 5.667 1.00 98.56 93 LEU A C 1
ATOM 753 O O . LEU A 1 93 ? -9.168 8.164 5.978 1.00 98.56 93 LEU A O 1
ATOM 757 N N . GLU A 1 94 ? -8.117 10.059 6.560 1.00 98.00 94 GLU A N 1
ATOM 758 C CA . GLU A 1 94 ? -8.438 9.965 7.984 1.00 98.00 94 GLU A CA 1
ATOM 759 C C . GLU A 1 94 ? -9.940 10.016 8.223 1.00 98.00 94 GLU A C 1
ATOM 761 O O . GLU A 1 94 ? -10.474 9.160 8.922 1.00 98.00 94 GLU A O 1
ATOM 766 N N . THR A 1 95 ? -10.642 10.966 7.600 1.00 98.31 95 THR A N 1
ATOM 767 C CA . THR A 1 95 ? -12.102 11.082 7.721 1.00 98.31 95 THR A CA 1
ATOM 768 C C . THR A 1 95 ? -12.783 9.775 7.326 1.00 98.31 95 THR A C 1
ATOM 770 O O . THR A 1 95 ? -13.671 9.289 8.030 1.00 98.31 95 THR A O 1
ATOM 773 N N . TYR A 1 96 ? -12.343 9.178 6.220 1.00 98.44 96 TYR A N 1
ATOM 774 C CA . TYR A 1 96 ? -12.892 7.927 5.726 1.00 98.44 96 TYR A CA 1
ATOM 775 C C . TYR A 1 96 ? -12.624 6.749 6.676 1.00 98.44 96 TYR A C 1
ATOM 777 O O . TYR A 1 96 ? -13.559 6.044 7.072 1.00 98.44 96 TYR A O 1
ATOM 785 N N . LEU A 1 97 ? -11.368 6.567 7.097 1.00 98.44 97 LEU A N 1
ATOM 786 C CA . LEU A 1 97 ? -10.974 5.496 8.013 1.00 98.44 97 LEU A CA 1
ATOM 787 C C . LEU A 1 97 ? -11.659 5.630 9.379 1.00 98.44 97 LEU A C 1
ATOM 789 O O . LEU A 1 97 ? -12.165 4.646 9.913 1.00 98.44 97 LEU A O 1
ATOM 793 N N . LEU A 1 98 ? -11.743 6.841 9.929 1.00 98.38 98 LEU A N 1
ATOM 794 C CA . LEU A 1 98 ? -12.418 7.115 11.199 1.00 98.38 98 LEU A CA 1
ATOM 795 C C . LEU A 1 98 ? -13.919 6.848 11.133 1.00 98.38 98 LEU A C 1
ATOM 797 O O . LEU A 1 98 ? -14.492 6.298 12.078 1.00 98.38 98 LEU A O 1
ATOM 801 N N . ALA A 1 99 ? -14.564 7.208 10.024 1.00 98.19 99 ALA A N 1
ATOM 802 C CA . ALA A 1 99 ? -15.973 6.913 9.821 1.00 98.19 99 ALA A CA 1
ATOM 803 C C . ALA A 1 99 ? -16.215 5.396 9.787 1.00 98.19 99 ALA A C 1
ATOM 805 O O . ALA A 1 99 ? -17.160 4.916 10.415 1.00 98.19 99 ALA A O 1
ATOM 806 N N . TYR A 1 100 ? -15.344 4.635 9.115 1.00 98.19 100 TYR A N 1
ATOM 807 C CA . TYR A 1 100 ? -15.379 3.173 9.140 1.00 98.19 100 TYR A CA 1
ATOM 808 C C . TYR A 1 100 ? -15.184 2.619 10.561 1.00 98.19 100 TYR A C 1
ATOM 810 O O . TYR A 1 100 ? -16.031 1.868 11.047 1.00 98.19 100 TYR A O 1
ATOM 818 N N . CYS A 1 101 ? -14.128 3.034 11.269 1.00 97.94 101 CYS A N 1
ATOM 819 C CA . CYS A 1 101 ? -13.839 2.583 12.635 1.00 97.94 101 CYS A CA 1
ATOM 820 C C . CYS A 1 101 ? -15.011 2.857 13.592 1.00 97.94 101 CYS A C 1
ATOM 822 O O . CYS A 1 101 ? -15.366 1.999 14.400 1.00 97.94 101 CYS A O 1
ATOM 824 N N . THR A 1 102 ? -15.660 4.016 13.444 1.00 97.69 102 THR A N 1
ATOM 825 C CA . THR A 1 102 ? -16.831 4.421 14.234 1.00 97.69 102 THR A CA 1
ATOM 826 C C . THR A 1 102 ? -18.035 3.519 13.959 1.00 97.69 102 THR A C 1
ATOM 828 O O . THR A 1 102 ? -18.660 3.032 14.898 1.00 97.69 102 THR A O 1
ATOM 831 N N . ARG A 1 103 ? -18.350 3.234 12.685 1.00 96.75 103 ARG A N 1
ATOM 832 C CA . ARG A 1 103 ? -19.430 2.295 12.313 1.00 96.75 103 ARG A CA 1
ATOM 833 C C . ARG A 1 103 ? -19.172 0.881 12.826 1.00 96.75 103 ARG A C 1
ATOM 835 O O . ARG A 1 103 ? -20.115 0.174 13.172 1.00 96.75 103 ARG A O 1
ATOM 842 N N . ARG A 1 104 ? -17.902 0.474 12.890 1.00 95.88 104 ARG A N 1
ATOM 843 C CA . ARG A 1 104 ? -17.478 -0.820 13.443 1.00 95.88 104 ARG A CA 1
ATOM 844 C C . ARG A 1 104 ? -17.364 -0.835 14.968 1.00 95.88 104 ARG A C 1
ATOM 846 O O . ARG A 1 104 ? -17.115 -1.903 15.518 1.00 95.88 104 ARG A O 1
ATOM 853 N N . GLY A 1 105 ? -17.566 0.303 15.635 1.00 95.56 105 GLY A N 1
ATOM 854 C CA . GLY A 1 105 ? -17.526 0.410 17.092 1.00 95.56 105 GLY A CA 1
ATOM 855 C C . GLY A 1 105 ? -16.147 0.138 17.692 1.00 95.56 105 GLY A C 1
ATOM 856 O O . GLY A 1 105 ? -16.077 -0.387 18.798 1.00 95.56 105 GLY A O 1
ATOM 857 N N . LEU A 1 106 ? -15.065 0.449 16.970 1.00 96.56 106 LEU A N 1
ATOM 858 C CA . LEU A 1 106 ? -13.711 0.230 17.476 1.00 96.56 106 LEU A CA 1
ATOM 859 C C . LEU A 1 106 ? -13.405 1.144 18.663 1.00 96.56 106 LEU A C 1
ATOM 861 O O . LEU A 1 106 ? -13.736 2.332 18.659 1.00 96.56 106 LEU A O 1
ATOM 865 N N . SER A 1 107 ? -12.691 0.606 19.650 1.00 96.31 107 SER A N 1
ATOM 866 C CA . SER A 1 107 ? -12.117 1.399 20.737 1.00 96.31 107 SER A CA 1
ATOM 867 C C . SER A 1 107 ? -11.152 2.478 20.217 1.00 96.31 107 SER A C 1
ATOM 869 O O . SER A 1 107 ? -10.686 2.429 19.077 1.00 96.31 107 SER A O 1
ATOM 871 N N . THR A 1 108 ? -10.778 3.452 21.054 1.00 95.12 108 THR A N 1
ATOM 872 C CA . THR A 1 108 ? -9.779 4.474 20.679 1.00 95.12 108 THR A CA 1
ATOM 873 C C . THR A 1 108 ? -8.437 3.845 20.295 1.00 95.12 108 THR A C 1
ATOM 875 O O . THR A 1 108 ? -7.827 4.229 19.296 1.00 95.12 108 THR A O 1
ATOM 878 N N . LEU A 1 109 ? -7.981 2.849 21.066 1.00 94.69 109 LEU A N 1
ATOM 879 C CA . LEU A 1 109 ? -6.741 2.131 20.771 1.00 94.69 109 LEU A CA 1
ATOM 880 C C . LEU A 1 109 ? -6.886 1.279 19.503 1.00 94.69 109 LEU A C 1
ATOM 882 O O . LEU A 1 109 ? -6.002 1.331 18.649 1.00 94.69 109 LEU A O 1
ATOM 886 N N . GLY A 1 110 ? -8.006 0.565 19.352 1.00 96.06 110 GLY A N 1
ATOM 887 C CA . GLY A 1 110 ? -8.318 -0.219 18.156 1.00 96.06 110 GLY A CA 1
ATOM 888 C C . GLY A 1 110 ? -8.353 0.645 16.897 1.00 96.06 110 GLY A C 1
ATOM 889 O O . GLY A 1 110 ? -7.685 0.327 15.922 1.00 96.06 110 GLY A O 1
ATOM 890 N N . THR A 1 111 ? -9.023 1.799 16.950 1.00 96.94 111 THR A N 1
ATOM 891 C CA . THR A 1 111 ? -9.066 2.796 15.869 1.00 96.94 111 THR A CA 1
ATOM 892 C C . THR A 1 111 ? -7.665 3.247 15.482 1.00 96.94 111 THR A C 1
ATOM 894 O O . THR A 1 111 ? -7.313 3.208 14.305 1.00 96.94 111 THR A O 1
ATOM 897 N N . ARG A 1 112 ? -6.830 3.616 16.464 1.00 95.75 112 ARG A N 1
ATOM 898 C CA . ARG A 1 112 ? -5.449 4.030 16.198 1.00 95.75 112 ARG A CA 1
ATOM 899 C C . ARG A 1 112 ? -4.662 2.919 15.505 1.00 95.75 112 ARG A C 1
ATOM 901 O O . ARG A 1 112 ? -4.042 3.175 14.481 1.00 95.75 112 ARG A O 1
ATOM 908 N N . ARG A 1 113 ? -4.691 1.690 16.032 1.00 95.25 113 ARG A N 1
ATOM 909 C CA . ARG A 1 113 ? -3.957 0.561 15.434 1.00 95.25 113 ARG A CA 1
ATOM 910 C C . ARG A 1 113 ? -4.471 0.207 14.050 1.00 95.25 113 ARG A C 1
ATOM 912 O O . ARG A 1 113 ? -3.667 -0.069 13.170 1.00 95.25 113 ARG A O 1
ATOM 919 N N . PHE A 1 114 ? -5.778 0.279 13.845 1.00 97.50 114 PHE A N 1
ATOM 920 C CA . PHE A 1 114 ? -6.394 -0.004 12.561 1.00 97.50 114 PHE A CA 1
ATOM 921 C C . PHE A 1 114 ? -5.946 0.996 11.483 1.00 97.50 114 PHE A C 1
ATOM 923 O O . PHE A 1 114 ? -5.496 0.579 10.417 1.00 97.50 114 PHE A O 1
ATOM 930 N N . VAL A 1 115 ? -5.973 2.303 11.778 1.00 97.88 115 VAL A N 1
ATOM 931 C CA . VAL A 1 115 ? -5.464 3.348 10.865 1.00 97.88 115 VAL A CA 1
ATOM 932 C C . VAL A 1 115 ? -3.977 3.134 10.567 1.00 97.88 115 VAL A C 1
ATOM 934 O O . VAL A 1 115 ? -3.571 3.180 9.406 1.00 97.88 115 VAL A O 1
ATOM 937 N N . GLN A 1 116 ? -3.171 2.822 11.584 1.00 97.00 116 GLN A N 1
ATOM 938 C CA . GLN A 1 116 ? -1.743 2.541 11.408 1.00 97.00 116 GLN A CA 1
ATOM 939 C C . GLN A 1 116 ? -1.505 1.332 10.494 1.00 97.00 116 GLN A C 1
ATOM 941 O O . GLN A 1 116 ? -0.724 1.423 9.552 1.00 97.00 116 GLN A O 1
ATOM 946 N N . CYS A 1 117 ? -2.230 0.228 10.703 1.00 97.06 117 CYS A N 1
ATOM 947 C CA . CYS A 1 117 ? -2.117 -0.971 9.870 1.00 97.06 117 CYS A CA 1
ATOM 948 C C . CYS A 1 117 ? -2.443 -0.675 8.401 1.00 97.06 117 CYS A C 1
ATOM 950 O O . CYS A 1 117 ? -1.680 -1.055 7.513 1.00 97.06 117 CYS A O 1
ATOM 952 N N . VAL A 1 118 ? -3.560 0.013 8.139 1.00 98.06 118 VAL A N 1
ATOM 953 C CA . VAL A 1 118 ? -3.986 0.338 6.769 1.00 98.06 118 VAL A CA 1
ATOM 954 C C . VAL A 1 118 ? -2.979 1.271 6.099 1.00 98.06 118 VAL A C 1
ATOM 956 O O . VAL A 1 118 ? -2.531 1.000 4.987 1.00 98.06 118 VAL A O 1
ATOM 959 N N . THR A 1 119 ? -2.576 2.344 6.781 1.00 98.00 119 THR A N 1
ATOM 960 C CA . THR A 1 119 ? -1.683 3.357 6.201 1.00 98.00 119 THR A CA 1
ATOM 961 C C . THR A 1 119 ? -0.246 2.865 6.032 1.00 98.00 119 THR A C 1
ATOM 963 O O . THR A 1 119 ? 0.417 3.285 5.088 1.00 98.00 119 THR A O 1
ATOM 966 N N . THR A 1 120 ? 0.224 1.916 6.850 1.00 97.19 120 THR A N 1
ATOM 967 C CA . THR A 1 120 ? 1.498 1.217 6.611 1.00 97.19 120 THR A CA 1
ATOM 968 C C . THR A 1 120 ? 1.443 0.371 5.334 1.00 97.19 120 THR A C 1
ATOM 970 O O . THR A 1 120 ? 2.393 0.394 4.557 1.00 97.19 120 THR A O 1
ATOM 973 N N . GLN A 1 121 ? 0.331 -0.310 5.033 1.00 97.19 121 GLN A N 1
ATOM 974 C CA . GLN A 1 121 ? 0.210 -1.041 3.758 1.00 97.19 121 GLN A CA 1
ATOM 975 C C . GLN A 1 121 ? 0.012 -0.119 2.543 1.00 97.19 121 GLN A C 1
ATOM 977 O O . GLN A 1 121 ? 0.252 -0.536 1.414 1.00 97.19 121 GLN A O 1
ATOM 982 N N . MET A 1 122 ? -0.383 1.137 2.754 1.00 97.56 122 MET A N 1
ATOM 983 C CA . MET A 1 122 ? -0.399 2.168 1.709 1.00 97.56 122 MET A CA 1
ATOM 984 C C . MET A 1 122 ? 0.955 2.878 1.539 1.00 97.56 122 MET A C 1
ATOM 986 O O . MET A 1 122 ? 1.100 3.699 0.639 1.00 97.56 122 MET A O 1
ATOM 990 N N . SER A 1 123 ? 1.938 2.614 2.404 1.00 95.50 123 SER A N 1
ATOM 991 C CA . SER A 1 123 ? 3.256 3.248 2.346 1.00 95.50 123 SER A CA 1
ATOM 992 C C . SER A 1 123 ? 4.266 2.397 1.564 1.00 95.50 123 SER A C 1
ATOM 994 O O . SER A 1 123 ? 3.961 1.309 1.065 1.00 95.50 123 SER A O 1
ATOM 996 N N . GLN A 1 124 ? 5.518 2.862 1.514 1.00 91.56 124 GLN A N 1
ATOM 997 C CA . GLN A 1 124 ? 6.645 2.090 0.979 1.00 91.56 124 GLN A CA 1
ATOM 998 C C . GLN A 1 124 ? 6.797 0.708 1.629 1.00 91.56 124 GLN A C 1
ATOM 1000 O O . GLN A 1 124 ? 7.325 -0.198 0.992 1.00 91.56 124 GLN A O 1
ATOM 1005 N N . ALA A 1 125 ? 6.333 0.514 2.869 1.00 92.94 125 ALA A N 1
ATOM 1006 C CA . ALA A 1 125 ? 6.355 -0.797 3.511 1.00 92.94 125 ALA A CA 1
ATOM 1007 C C . ALA A 1 125 ? 5.448 -1.799 2.773 1.00 92.94 125 ALA A C 1
ATOM 1009 O O . ALA A 1 125 ? 5.889 -2.899 2.435 1.00 92.94 125 ALA A O 1
ATOM 1010 N N . GLY A 1 126 ? 4.220 -1.392 2.433 1.00 93.50 126 GLY A N 1
ATOM 1011 C CA . GLY A 1 126 ? 3.300 -2.206 1.636 1.00 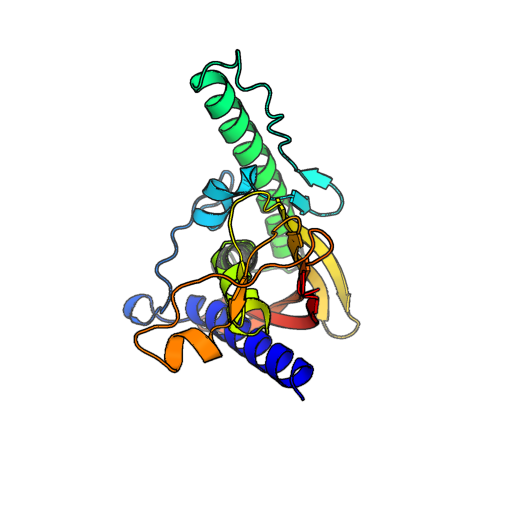93.50 126 GLY A CA 1
ATOM 1012 C C . GLY A 1 126 ? 3.840 -2.518 0.238 1.00 93.50 126 GLY A C 1
ATOM 1013 O O . GLY A 1 126 ? 3.808 -3.672 -0.195 1.00 93.50 126 GLY A O 1
ATOM 1014 N N . LEU A 1 127 ? 4.429 -1.525 -0.439 1.00 93.00 127 LEU A N 1
ATOM 1015 C CA . LEU A 1 127 ? 5.118 -1.746 -1.719 1.00 93.00 127 LEU A CA 1
ATOM 1016 C C . LEU A 1 127 ? 6.298 -2.705 -1.593 1.00 93.00 127 LEU A C 1
ATOM 1018 O O . LEU A 1 127 ? 6.460 -3.599 -2.419 1.00 93.00 127 LEU A O 1
ATOM 1022 N N . ALA A 1 128 ? 7.108 -2.567 -0.545 1.00 92.31 128 ALA A N 1
ATOM 1023 C CA . ALA A 1 128 ? 8.235 -3.455 -0.310 1.00 92.31 128 ALA A CA 1
ATOM 1024 C C . ALA A 1 128 ? 7.774 -4.900 -0.066 1.00 92.31 128 ALA A C 1
ATOM 1026 O O . ALA A 1 128 ? 8.447 -5.835 -0.500 1.00 92.31 128 ALA A O 1
ATOM 1027 N N . ASN A 1 129 ? 6.627 -5.111 0.584 1.00 93.25 129 ASN A N 1
ATOM 1028 C CA . ASN A 1 129 ? 6.037 -6.443 0.732 1.00 93.25 129 ASN A CA 1
ATOM 1029 C C . ASN A 1 129 ? 5.609 -7.030 -0.616 1.00 93.25 129 ASN A C 1
ATOM 1031 O O . ASN A 1 129 ? 5.872 -8.209 -0.880 1.00 93.25 129 ASN A O 1
ATOM 1035 N N . LEU A 1 130 ? 5.005 -6.200 -1.474 1.00 92.25 130 LEU A N 1
ATOM 1036 C CA . LEU A 1 130 ? 4.638 -6.567 -2.839 1.00 92.25 130 LEU A CA 1
ATOM 1037 C C . LEU A 1 130 ? 5.878 -6.952 -3.659 1.00 92.25 130 LEU A C 1
ATOM 1039 O O . LEU A 1 130 ? 5.895 -8.006 -4.292 1.00 92.25 130 LEU A O 1
ATOM 1043 N N . ASP A 1 131 ? 6.950 -6.165 -3.570 1.00 89.69 131 ASP A N 1
ATOM 1044 C CA . ASP A 1 131 ? 8.227 -6.451 -4.220 1.00 89.69 131 ASP A CA 1
ATOM 1045 C C . ASP A 1 131 ? 8.838 -7.752 -3.701 1.00 89.69 131 ASP A C 1
ATOM 1047 O O . ASP A 1 131 ? 9.050 -8.684 -4.476 1.00 89.69 131 ASP A O 1
ATOM 1051 N N . ARG A 1 132 ? 9.070 -7.882 -2.392 1.00 86.88 132 ARG A N 1
ATOM 1052 C CA . ARG A 1 132 ? 9.796 -9.017 -1.789 1.00 86.88 132 ARG A CA 1
ATOM 1053 C C . ARG A 1 132 ? 9.195 -10.387 -2.093 1.00 86.88 132 ARG A C 1
ATOM 1055 O O . ARG A 1 132 ? 9.938 -11.370 -2.128 1.00 86.88 132 ARG A O 1
ATOM 1062 N N . GLY A 1 133 ? 7.876 -10.473 -2.256 1.00 80.75 133 GLY A N 1
ATOM 1063 C CA . GLY A 1 133 ? 7.194 -11.719 -2.608 1.00 80.75 133 GLY A CA 1
ATOM 1064 C C . GLY A 1 133 ? 7.236 -12.060 -4.103 1.00 80.75 133 GLY A C 1
ATOM 1065 O O . GLY A 1 133 ? 6.995 -13.215 -4.460 1.00 80.75 133 GLY A O 1
ATOM 1066 N N . SER A 1 134 ? 7.509 -11.073 -4.955 1.00 85.94 134 SER A N 1
ATOM 1067 C CA . SER A 1 134 ? 7.283 -11.116 -6.403 1.00 85.94 134 SER A CA 1
ATOM 1068 C C . SER A 1 134 ? 8.513 -11.524 -7.221 1.00 85.94 134 SER A C 1
ATOM 1070 O O . SER A 1 134 ? 9.663 -11.469 -6.770 1.00 85.94 134 SER A O 1
ATOM 1072 N N . GLN A 1 135 ? 8.270 -11.875 -8.480 1.00 82.31 135 GLN A N 1
ATOM 1073 C CA . GLN A 1 135 ? 9.270 -12.075 -9.518 1.00 82.31 135 GLN A CA 1
ATOM 1074 C C . GLN A 1 135 ? 9.870 -10.760 -10.013 1.00 82.31 135 GLN A C 1
ATOM 1076 O O . GLN A 1 135 ? 10.967 -10.802 -10.567 1.00 82.31 135 GLN A O 1
ATOM 1081 N N . ALA A 1 136 ? 9.240 -9.607 -9.762 1.00 81.19 136 ALA A N 1
ATOM 1082 C CA . ALA A 1 136 ? 9.838 -8.300 -10.040 1.00 81.19 136 ALA A CA 1
ATOM 1083 C C . ALA A 1 136 ? 11.235 -8.160 -9.412 1.00 81.19 136 ALA A C 1
ATOM 1085 O O . ALA A 1 136 ? 12.141 -7.618 -10.036 1.00 81.19 136 ALA A O 1
ATOM 1086 N N . THR A 1 137 ? 11.465 -8.746 -8.229 1.00 82.38 137 THR A N 1
ATOM 1087 C CA . THR A 1 137 ? 12.784 -8.729 -7.558 1.00 82.38 137 THR A CA 1
ATOM 1088 C C . THR A 1 137 ? 13.889 -9.484 -8.292 1.00 82.38 137 THR A C 1
ATOM 1090 O O . THR A 1 137 ? 15.058 -9.397 -7.904 1.00 82.38 137 THR A O 1
ATOM 1093 N N . ARG A 1 138 ? 13.545 -10.248 -9.334 1.00 86.75 138 ARG A N 1
ATOM 1094 C CA . ARG A 1 138 ? 14.522 -10.895 -10.210 1.00 86.75 138 ARG A CA 1
ATOM 1095 C C . ARG A 1 138 ? 15.166 -9.899 -11.164 1.00 86.75 138 ARG A C 1
ATOM 1097 O O . ARG A 1 138 ? 16.249 -10.204 -11.649 1.00 86.75 138 ARG A O 1
ATOM 1104 N N . TYR A 1 139 ? 14.546 -8.745 -11.401 1.00 88.94 139 TYR A N 1
ATOM 1105 C CA . TYR A 1 139 ? 14.984 -7.767 -12.386 1.00 88.94 139 TYR A CA 1
ATOM 1106 C C . TYR A 1 139 ? 15.339 -6.438 -11.716 1.00 88.94 139 TYR A C 1
ATOM 1108 O O . TYR A 1 139 ? 14.543 -5.856 -10.984 1.00 88.94 139 TYR A O 1
ATOM 1116 N N . PHE A 1 140 ? 16.526 -5.922 -12.014 1.00 89.00 140 PHE A N 1
ATOM 1117 C CA . PHE A 1 140 ? 16.867 -4.520 -11.792 1.00 89.00 140 PHE A CA 1
ATOM 1118 C C . PHE A 1 140 ? 16.762 -3.805 -13.129 1.00 89.00 140 PHE A C 1
ATOM 1120 O O . PHE A 1 140 ? 17.461 -4.182 -14.063 1.00 89.00 140 PHE A O 1
ATOM 1127 N N . VAL A 1 141 ? 15.887 -2.810 -13.239 1.00 90.19 141 VAL A N 1
ATOM 1128 C CA . VAL A 1 141 ? 15.658 -2.079 -14.493 1.00 90.19 141 VAL A CA 1
ATOM 1129 C C . VAL A 1 141 ? 16.396 -0.744 -14.484 1.00 90.19 141 VAL A C 1
ATOM 1131 O O . VAL A 1 141 ? 16.524 -0.105 -13.439 1.00 90.19 141 VAL A O 1
ATOM 1134 N N . GLY A 1 142 ? 16.915 -0.339 -15.641 1.00 86.81 142 GLY A N 1
ATOM 1135 C CA . GLY A 1 142 ? 17.581 0.951 -15.804 1.00 86.81 142 GLY A CA 1
ATOM 1136 C C . GLY A 1 142 ? 16.606 2.110 -15.598 1.00 86.81 142 GLY A C 1
ATOM 1137 O O . GLY A 1 142 ? 15.451 2.026 -16.005 1.00 86.81 142 GLY A O 1
ATOM 1138 N N . SER A 1 143 ? 17.074 3.200 -14.988 1.00 86.56 143 SER A N 1
ATOM 1139 C CA . SER A 1 143 ? 16.257 4.392 -14.719 1.00 86.56 143 SER A CA 1
ATOM 1140 C C . SER A 1 143 ? 16.035 5.277 -15.947 1.00 86.56 143 SER A C 1
ATOM 1142 O O . SER A 1 143 ? 15.116 6.092 -15.964 1.00 86.56 143 SER A O 1
ATOM 1144 N N . GLN A 1 144 ? 16.863 5.141 -16.986 1.00 85.81 144 GLN A N 1
ATOM 1145 C CA . GLN A 1 144 ? 16.727 5.937 -18.201 1.00 85.81 144 GLN A CA 1
ATOM 1146 C C . GLN A 1 144 ? 15.448 5.542 -18.954 1.00 85.81 144 GLN A C 1
ATOM 1148 O O . GLN A 1 144 ? 15.340 4.419 -19.447 1.00 85.81 144 GLN A O 1
ATOM 1153 N N . GLY A 1 145 ? 14.496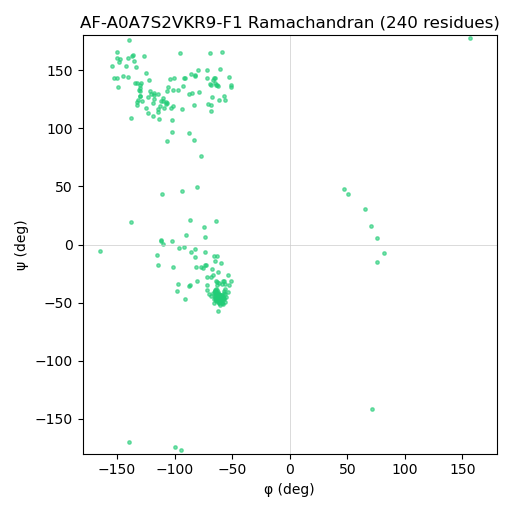 6.477 -19.043 1.00 83.25 145 GLY A N 1
ATOM 1154 C CA . GLY A 1 145 ? 13.188 6.254 -19.670 1.00 83.25 145 GLY A CA 1
ATOM 1155 C C . GLY A 1 145 ? 12.209 5.438 -18.822 1.00 83.25 145 GLY A C 1
ATOM 1156 O O . GLY A 1 145 ? 11.136 5.105 -19.313 1.00 83.25 145 GLY A O 1
ATOM 1157 N N . LEU A 1 146 ? 12.565 5.110 -17.574 1.00 91.69 146 LEU A N 1
ATOM 1158 C CA . LEU A 1 146 ? 11.686 4.390 -16.660 1.00 91.69 146 LEU A CA 1
ATOM 1159 C C . LEU A 1 146 ? 10.507 5.276 -16.262 1.00 91.69 146 LEU A C 1
ATOM 1161 O O . LEU A 1 146 ? 10.693 6.307 -15.618 1.00 91.69 146 LEU A O 1
ATOM 1165 N N . ASP A 1 147 ? 9.308 4.810 -16.580 1.00 91.88 147 ASP A N 1
ATOM 1166 C CA . ASP A 1 147 ? 8.067 5.322 -16.021 1.00 91.88 147 ASP A CA 1
ATOM 1167 C C . ASP A 1 147 ? 7.565 4.340 -14.960 1.00 91.88 147 ASP A C 1
ATOM 1169 O O . ASP A 1 147 ? 7.309 3.164 -15.253 1.00 91.88 147 ASP A O 1
ATOM 1173 N N . GLN A 1 148 ? 7.488 4.810 -13.714 1.00 92.12 148 GLN A N 1
ATOM 1174 C CA . GLN A 1 148 ? 6.966 4.041 -12.594 1.00 92.12 148 GLN A CA 1
ATOM 1175 C C . GLN A 1 148 ? 5.677 4.681 -12.091 1.00 92.12 148 GLN A C 1
ATOM 1177 O O . GLN A 1 148 ? 5.691 5.770 -11.522 1.00 92.12 148 GLN A O 1
ATOM 1182 N N . ARG A 1 149 ? 4.585 3.927 -12.202 1.00 93.56 149 ARG A N 1
ATOM 1183 C CA . ARG A 1 149 ? 3.266 4.318 -11.720 1.00 93.56 149 ARG A CA 1
ATOM 1184 C C . ARG A 1 149 ? 2.872 3.474 -10.517 1.00 93.56 149 ARG A C 1
ATOM 1186 O O . ARG A 1 149 ? 2.792 2.247 -10.609 1.00 93.56 149 ARG A O 1
ATOM 1193 N N . THR A 1 150 ? 2.574 4.147 -9.413 1.00 95.81 150 THR A N 1
ATOM 1194 C CA . THR A 1 150 ? 2.027 3.530 -8.204 1.00 95.81 150 THR A CA 1
ATOM 1195 C C . THR A 1 150 ? 0.616 4.048 -7.966 1.00 95.81 150 THR A C 1
ATOM 1197 O O . THR A 1 150 ? 0.409 5.260 -7.942 1.00 95.81 150 THR A O 1
ATOM 1200 N N . ALA A 1 151 ? -0.340 3.145 -7.752 1.00 96.94 151 ALA A N 1
ATOM 1201 C CA . ALA A 1 151 ? -1.718 3.505 -7.446 1.00 96.94 151 ALA A CA 1
ATOM 1202 C C . ALA A 1 151 ? -2.273 2.716 -6.253 1.00 96.94 151 ALA A C 1
ATOM 1204 O O . ALA A 1 151 ? -2.082 1.503 -6.147 1.00 96.94 151 ALA A O 1
ATOM 1205 N N . TYR A 1 152 ? -3.020 3.404 -5.393 1.00 98.25 152 TYR A N 1
ATOM 1206 C CA . TYR A 1 152 ? -3.733 2.830 -4.257 1.00 98.25 152 TYR A CA 1
ATOM 1207 C C . TYR A 1 152 ? -5.227 3.119 -4.373 1.00 98.25 152 TYR A C 1
ATOM 1209 O O . TYR A 1 152 ? -5.636 4.258 -4.582 1.00 98.25 152 TYR A O 1
ATOM 1217 N N . ASN A 1 153 ? -6.065 2.106 -4.181 1.00 98.25 153 ASN A N 1
ATOM 1218 C CA . ASN A 1 153 ? -7.514 2.266 -4.101 1.00 98.25 153 ASN A CA 1
ATOM 1219 C C . ASN A 1 153 ? -8.020 1.704 -2.776 1.00 98.25 153 ASN A C 1
ATOM 1221 O O . ASN A 1 153 ? -7.959 0.498 -2.555 1.00 98.25 153 ASN A O 1
ATOM 1225 N N . LEU A 1 154 ? -8.528 2.577 -1.913 1.00 98.69 154 LEU A N 1
ATOM 1226 C CA . LEU A 1 154 ? -9.145 2.229 -0.646 1.00 98.69 154 LEU A CA 1
ATOM 1227 C C . LEU A 1 154 ? -10.660 2.437 -0.748 1.00 98.69 154 LEU A C 1
ATOM 1229 O O . LEU A 1 154 ? -11.126 3.534 -1.048 1.00 98.69 154 LEU A O 1
ATOM 1233 N N . SER A 1 155 ? -11.434 1.387 -0.500 1.00 98.12 155 SER A N 1
ATOM 1234 C CA . SER A 1 155 ? -12.901 1.419 -0.558 1.00 98.12 155 SER A CA 1
ATOM 1235 C C . SER A 1 155 ? -13.528 0.427 0.418 1.00 98.12 155 SER A C 1
ATOM 1237 O O . SER A 1 155 ? -12.853 -0.473 0.923 1.00 98.12 155 SER A O 1
ATOM 1239 N N . SER A 1 156 ? -14.828 0.560 0.675 1.00 97.62 156 SER A N 1
ATOM 1240 C CA . SER A 1 156 ? -15.561 -0.401 1.493 1.00 97.62 156 SER A CA 1
ATOM 1241 C C . SER A 1 156 ? -15.968 -1.591 0.628 1.00 97.62 156 SER A C 1
ATOM 1243 O O . SER A 1 156 ? -16.308 -1.468 -0.550 1.00 97.62 156 SER A O 1
ATOM 1245 N N . MET A 1 157 ? -15.971 -2.775 1.223 1.00 96.88 157 MET A N 1
ATOM 1246 C CA . MET A 1 157 ? -16.547 -3.976 0.631 1.00 96.88 157 MET A CA 1
ATOM 1247 C C . MET A 1 157 ? -17.416 -4.693 1.655 1.00 96.88 157 MET A C 1
ATOM 1249 O O . MET A 1 157 ? -17.175 -4.607 2.856 1.00 96.88 157 MET A O 1
ATOM 1253 N N . TYR A 1 158 ? -18.417 -5.430 1.188 1.00 96.69 158 TYR A N 1
ATOM 1254 C CA . TYR A 1 158 ? -19.254 -6.243 2.060 1.00 96.69 158 TYR A CA 1
ATOM 1255 C C . TYR A 1 158 ? -18.909 -7.718 1.894 1.00 96.69 158 TYR A C 1
ATOM 1257 O O . TYR A 1 158 ? -18.761 -8.206 0.773 1.00 96.69 158 TYR A O 1
ATOM 1265 N N . THR A 1 159 ? -18.801 -8.428 3.013 1.00 93.56 159 THR A N 1
ATOM 1266 C CA . THR A 1 159 ? -18.653 -9.886 3.035 1.00 93.56 159 THR A CA 1
ATOM 1267 C C . THR A 1 159 ? -19.784 -10.497 3.858 1.00 93.56 159 THR A C 1
ATOM 1269 O O . THR A 1 159 ? -20.153 -9.912 4.881 1.00 93.56 159 THR A O 1
ATOM 1272 N N . PRO A 1 160 ? -20.342 -11.652 3.455 1.00 93.19 160 PRO A N 1
ATOM 1273 C CA . PRO A 1 160 ? -21.383 -12.322 4.231 1.00 93.19 160 PRO A CA 1
ATOM 1274 C C . PRO A 1 160 ? -20.962 -12.632 5.673 1.00 93.19 160 PRO A C 1
ATOM 1276 O O . PRO A 1 160 ? -21.788 -12.575 6.579 1.00 93.19 160 PRO A O 1
ATOM 1279 N N . GLU A 1 161 ? -19.684 -12.939 5.897 1.00 91.75 161 GLU A N 1
ATOM 1280 C CA . GLU A 1 161 ? -19.187 -13.426 7.184 1.00 91.75 161 GLU A CA 1
ATOM 1281 C C . GLU A 1 161 ? -18.804 -12.301 8.157 1.00 91.75 161 GLU A C 1
ATOM 1283 O O . GLU A 1 161 ? -18.973 -12.456 9.364 1.00 91.75 161 GLU A O 1
ATOM 1288 N N . LEU A 1 162 ? -18.274 -11.177 7.658 1.00 92.31 162 LEU A N 1
ATOM 1289 C CA . LEU A 1 162 ? -17.715 -10.099 8.497 1.00 92.31 162 LEU A CA 1
ATOM 1290 C C . LEU A 1 162 ? -18.495 -8.775 8.387 1.00 92.31 162 LEU A C 1
ATOM 1292 O O . LEU A 1 162 ? -18.256 -7.831 9.153 1.00 92.31 162 LEU A O 1
ATOM 1296 N N . GLY A 1 163 ? -19.437 -8.691 7.445 1.00 94.69 163 GLY A N 1
ATOM 1297 C CA . GLY A 1 163 ? -20.136 -7.461 7.088 1.00 94.69 163 GLY A CA 1
ATOM 1298 C C . GLY A 1 163 ? -19.231 -6.484 6.331 1.00 94.69 163 GLY A C 1
ATOM 1299 O O . GLY A 1 163 ? -18.422 -6.897 5.496 1.00 94.69 163 GLY A O 1
ATOM 1300 N N . GLU A 1 164 ? -19.373 -5.185 6.625 1.00 96.50 164 GLU A N 1
ATOM 1301 C CA . GLU A 1 164 ? -18.530 -4.121 6.056 1.00 96.50 164 GLU A CA 1
ATOM 1302 C C . GLU A 1 164 ? -17.057 -4.322 6.453 1.00 96.50 164 GLU A C 1
ATOM 1304 O O . GLU A 1 164 ? -16.742 -4.391 7.642 1.00 96.50 164 GLU A O 1
ATOM 1309 N N . CYS A 1 165 ? -16.181 -4.392 5.454 1.00 98.00 165 CYS A N 1
ATOM 1310 C CA . CYS A 1 165 ? -14.725 -4.462 5.550 1.00 98.00 165 CYS A CA 1
ATOM 1311 C C . CYS A 1 165 ? -14.108 -3.346 4.699 1.00 98.00 165 CYS A C 1
ATOM 1313 O O . CYS A 1 165 ? -14.753 -2.851 3.774 1.00 98.00 165 CYS A O 1
ATOM 1315 N N . LEU A 1 166 ? -12.841 -3.012 4.936 1.00 98.25 166 LEU A N 1
ATOM 1316 C CA . LEU A 1 166 ? -12.083 -2.187 3.995 1.00 98.25 166 LEU A CA 1
ATOM 1317 C C . LEU A 1 166 ? -11.345 -3.057 2.989 1.00 98.25 166 LEU A C 1
ATOM 1319 O O . LEU A 1 166 ? -10.816 -4.114 3.329 1.00 98.25 166 LEU A O 1
ATOM 1323 N N . LYS A 1 167 ? -11.278 -2.571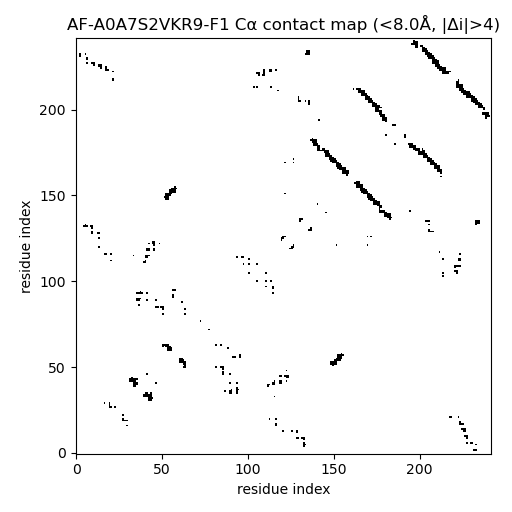 1.759 1.00 98.44 167 LYS A N 1
ATOM 1324 C CA . LYS A 1 167 ? -10.553 -3.144 0.637 1.00 98.44 167 LYS A CA 1
ATOM 1325 C C . LYS A 1 167 ? -9.497 -2.145 0.188 1.00 98.44 167 LYS A C 1
ATOM 1327 O O . LYS A 1 167 ? -9.841 -1.027 -0.184 1.00 98.44 167 LYS A O 1
ATOM 1332 N N . LEU A 1 168 ? -8.237 -2.558 0.203 1.00 98.69 168 LEU A N 1
ATOM 1333 C CA . LEU A 1 168 ? -7.112 -1.799 -0.325 1.00 98.69 168 LEU A CA 1
ATOM 1334 C C . LEU A 1 168 ? -6.534 -2.544 -1.523 1.00 98.69 168 LEU A C 1
ATOM 1336 O O . LEU A 1 168 ? -5.972 -3.620 -1.349 1.00 98.69 168 LEU A O 1
ATOM 1340 N N . SER A 1 169 ? -6.633 -1.972 -2.715 1.00 98.12 169 SER A N 1
ATOM 1341 C CA . SER A 1 169 ? -5.885 -2.439 -3.879 1.00 98.12 169 SER A CA 1
ATOM 1342 C C . SER A 1 169 ? -4.621 -1.602 -4.057 1.00 98.12 169 SER A C 1
ATOM 1344 O O . SER A 1 169 ? -4.680 -0.375 -4.011 1.00 98.12 169 SER A O 1
ATOM 1346 N N . ILE A 1 170 ? -3.493 -2.272 -4.267 1.00 97.44 170 ILE A N 1
ATOM 1347 C CA . ILE A 1 170 ? -2.167 -1.693 -4.481 1.00 97.44 170 ILE A CA 1
ATOM 1348 C C . ILE A 1 170 ? -1.712 -2.114 -5.873 1.00 97.44 170 ILE A C 1
ATOM 1350 O O . ILE A 1 170 ? -1.780 -3.296 -6.207 1.00 97.44 170 ILE A O 1
ATOM 1354 N N . LEU A 1 171 ? -1.246 -1.163 -6.673 1.00 96.31 171 LEU A N 1
ATOM 1355 C CA . LEU A 1 171 ? -0.728 -1.385 -8.017 1.00 96.31 171 LEU A CA 1
ATOM 1356 C C . LEU A 1 171 ? 0.623 -0.691 -8.155 1.00 96.31 171 LEU A C 1
ATOM 1358 O O . LEU A 1 171 ? 0.761 0.479 -7.808 1.00 96.31 171 LEU A O 1
ATOM 1362 N N . CYS A 1 172 ? 1.598 -1.409 -8.702 1.00 95.69 172 CYS A N 1
ATOM 1363 C CA . CYS A 1 172 ? 2.899 -0.884 -9.093 1.00 95.69 172 CYS A CA 1
ATOM 1364 C C . CYS A 1 172 ? 3.207 -1.360 -10.514 1.00 95.69 172 CYS A C 1
ATOM 1366 O O . CYS A 1 172 ? 3.177 -2.559 -10.794 1.00 95.69 172 CYS A O 1
ATOM 1368 N N . MET A 1 173 ? 3.487 -0.425 -11.417 1.00 95.38 173 MET A N 1
ATOM 1369 C CA . MET A 1 173 ? 3.842 -0.720 -12.799 1.00 95.38 173 MET A CA 1
ATOM 1370 C C . MET A 1 173 ? 5.108 0.035 -13.184 1.00 95.38 173 MET A C 1
ATOM 1372 O O . MET A 1 173 ? 5.214 1.233 -12.945 1.00 95.38 173 MET A O 1
ATOM 1376 N N . LYS A 1 174 ? 6.062 -0.672 -13.788 1.00 95.06 174 LYS A N 1
ATOM 1377 C CA . LYS A 1 174 ? 7.306 -0.122 -14.336 1.00 95.06 174 LYS A CA 1
ATOM 1378 C C . LYS A 1 174 ? 7.313 -0.375 -15.837 1.00 95.06 174 LYS A C 1
ATOM 1380 O O . LYS A 1 174 ? 7.171 -1.526 -16.249 1.00 95.06 174 LYS A O 1
ATOM 1385 N N . THR A 1 175 ? 7.484 0.670 -16.640 1.00 95.50 175 THR A N 1
ATOM 1386 C CA . THR A 1 175 ? 7.540 0.606 -18.113 1.00 95.50 175 THR A CA 1
ATOM 1387 C C . THR A 1 175 ? 8.621 1.528 -18.675 1.00 95.50 175 THR A C 1
ATOM 1389 O O . THR A 1 175 ? 9.295 2.223 -17.917 1.00 95.50 175 THR A O 1
ATOM 1392 N N . GLY A 1 176 ? 8.844 1.503 -19.992 1.00 94.00 176 GLY A N 1
ATOM 1393 C CA . GLY A 1 176 ? 9.730 2.446 -20.692 1.00 94.00 176 GLY A CA 1
ATOM 1394 C C . GLY A 1 176 ? 11.233 2.194 -20.511 1.00 94.00 176 GLY A C 1
ATOM 1395 O O . GLY A 1 176 ? 12.045 2.678 -21.302 1.00 94.00 176 GLY A O 1
ATOM 1396 N N . PHE A 1 177 ? 11.621 1.370 -19.534 1.00 94.38 177 PHE A N 1
ATOM 1397 C CA . PHE A 1 177 ? 13.003 0.948 -19.352 1.00 94.38 177 PHE A CA 1
ATOM 1398 C C . PHE A 1 177 ? 13.501 0.142 -20.562 1.00 94.38 177 PHE A C 1
ATOM 1400 O O . PHE A 1 177 ? 12.819 -0.732 -21.096 1.00 94.38 177 PHE A O 1
ATOM 1407 N N . CYS A 1 178 ? 14.733 0.428 -20.982 1.00 93.56 178 CYS A N 1
ATOM 1408 C CA . CYS A 1 178 ? 15.383 -0.236 -22.120 1.00 93.56 178 CYS A CA 1
ATOM 1409 C C . CYS A 1 178 ? 16.564 -1.122 -21.700 1.00 93.56 178 CYS A C 1
ATOM 1411 O O . CYS A 1 178 ? 17.296 -1.647 -22.542 1.00 93.56 178 CYS A O 1
ATOM 1413 N N . GLN A 1 179 ? 16.801 -1.244 -20.393 1.00 92.94 179 GLN A N 1
ATOM 1414 C CA . GLN A 1 179 ? 17.893 -2.021 -19.825 1.00 92.94 179 GLN A CA 1
ATOM 1415 C C . GLN A 1 179 ? 17.432 -2.762 -18.574 1.00 92.94 179 GLN A C 1
ATOM 1417 O O . GLN A 1 179 ? 16.650 -2.221 -17.790 1.00 92.94 179 GLN A O 1
ATOM 1422 N N . TYR A 1 180 ? 17.952 -3.969 -18.365 1.00 92.12 180 TYR A N 1
ATOM 1423 C CA . TYR A 1 180 ? 17.700 -4.758 -17.165 1.00 92.12 180 TYR A CA 1
ATOM 1424 C C . TYR A 1 180 ? 18.902 -5.627 -16.767 1.00 92.12 180 TYR A C 1
ATOM 1426 O O . TYR A 1 180 ? 19.776 -5.937 -17.577 1.00 92.12 180 TYR A O 1
ATOM 1434 N N . LEU A 1 181 ? 18.931 -6.047 -15.507 1.00 89.94 181 LEU A N 1
ATOM 1435 C CA . LEU A 1 181 ? 19.867 -7.020 -14.950 1.00 89.94 181 LEU A CA 1
ATOM 1436 C C . LEU A 1 181 ? 19.090 -8.091 -14.193 1.00 89.94 181 LEU A C 1
ATOM 1438 O O . LEU A 1 181 ? 18.213 -7.773 -13.389 1.00 89.94 181 LEU A O 1
ATOM 1442 N N . GLU A 1 182 ? 19.436 -9.357 -14.412 1.00 88.31 182 GLU A N 1
ATOM 1443 C CA . GLU A 1 182 ? 18.862 -10.467 -13.656 1.00 88.31 182 GLU A CA 1
ATOM 1444 C C . GLU A 1 182 ? 19.658 -10.724 -12.374 1.00 88.31 182 GLU A C 1
ATOM 1446 O O . GLU A 1 182 ? 20.877 -10.905 -12.384 1.00 88.31 182 GLU A O 1
ATOM 1451 N N . LYS A 1 183 ? 18.960 -10.803 -11.241 1.00 82.12 183 LYS A N 1
ATOM 1452 C CA . LYS A 1 183 ? 19.564 -11.024 -9.922 1.00 82.12 183 LYS A CA 1
ATOM 1453 C C . LYS A 1 183 ? 20.367 -12.326 -9.842 1.00 82.12 183 LYS A C 1
ATOM 1455 O O . LYS A 1 183 ? 21.395 -12.372 -9.171 1.00 82.12 183 LYS A O 1
ATOM 1460 N N . ASP A 1 184 ? 19.923 -13.366 -10.547 1.00 77.88 184 ASP A N 1
ATOM 1461 C CA . ASP A 1 184 ? 20.611 -14.660 -10.597 1.00 77.88 184 ASP A CA 1
ATOM 1462 C C . ASP A 1 184 ? 21.963 -14.581 -11.329 1.00 77.88 184 ASP A C 1
ATOM 1464 O O . ASP A 1 184 ? 22.810 -15.447 -11.119 1.00 77.88 184 ASP A O 1
ATOM 1468 N N . GLU A 1 185 ? 22.180 -13.570 -12.175 1.00 71.50 185 GLU A N 1
ATOM 1469 C CA . GLU A 1 185 ? 23.440 -13.351 -12.895 1.00 71.50 185 GLU A CA 1
ATOM 1470 C C . GLU A 1 185 ? 24.429 -12.524 -12.071 1.00 71.50 185 GLU A C 1
ATOM 1472 O O . GLU A 1 185 ? 25.616 -12.850 -12.050 1.00 71.50 185 GLU A O 1
ATOM 1477 N N . LEU A 1 186 ? 23.933 -11.550 -11.297 1.00 66.94 186 LEU A N 1
ATOM 1478 C CA . LEU A 1 186 ? 24.737 -10.771 -10.344 1.00 66.94 186 LEU A CA 1
ATOM 1479 C C . LEU A 1 186 ? 25.434 -11.655 -9.298 1.00 66.94 186 LEU A C 1
ATOM 1481 O O . LEU A 1 186 ? 26.525 -11.340 -8.836 1.00 66.94 186 LEU A O 1
ATOM 1485 N N . LEU A 1 187 ? 24.814 -12.777 -8.924 1.00 65.19 187 LEU A N 1
ATOM 1486 C CA . LEU A 1 187 ? 25.355 -13.708 -7.930 1.00 65.19 187 LEU A CA 1
ATOM 1487 C C . LEU A 1 187 ? 26.398 -14.684 -8.500 1.00 65.19 187 LEU A C 1
ATOM 1489 O O . LEU A 1 187 ? 27.026 -15.405 -7.725 1.00 65.19 187 LEU A O 1
ATOM 1493 N N . LYS A 1 188 ? 26.561 -14.766 -9.829 1.00 64.69 188 LYS A N 1
ATOM 1494 C CA . LYS A 1 188 ? 27.297 -15.868 -10.471 1.00 64.69 188 LYS A CA 1
ATOM 1495 C C . LYS A 1 188 ? 28.725 -15.541 -10.910 1.00 64.69 188 LYS A C 1
ATOM 1497 O O . LYS A 1 188 ? 29.482 -16.494 -11.076 1.00 64.69 188 LYS A O 1
ATOM 1502 N N . LEU A 1 189 ? 29.142 -14.281 -11.083 1.00 57.19 189 LEU A N 1
ATOM 1503 C CA . LEU A 1 189 ? 30.485 -13.970 -11.610 1.00 57.19 189 LEU A CA 1
ATOM 1504 C C . LEU A 1 189 ? 31.038 -12.603 -11.149 1.00 57.19 189 LEU A C 1
ATOM 1506 O O . LEU A 1 189 ? 30.290 -11.631 -11.147 1.00 57.19 189 LEU A O 1
ATOM 1510 N N . PRO A 1 190 ? 32.358 -12.474 -10.888 1.00 57.53 190 PRO A N 1
ATOM 1511 C CA . PRO A 1 190 ? 33.014 -11.188 -10.618 1.00 57.53 190 PRO A CA 1
ATOM 1512 C C . PRO A 1 190 ? 33.205 -10.292 -11.864 1.00 57.53 190 PRO A C 1
ATOM 1514 O O . PRO A 1 190 ? 33.864 -9.270 -11.754 1.00 57.53 190 PRO A O 1
ATOM 1517 N N . ASN A 1 191 ? 32.657 -10.661 -13.034 1.00 55.81 191 ASN A N 1
ATOM 1518 C CA . ASN A 1 191 ? 32.931 -10.013 -14.332 1.00 55.81 191 ASN A CA 1
ATOM 1519 C C . ASN A 1 191 ? 31.679 -9.803 -15.222 1.00 55.81 191 ASN A C 1
ATOM 1521 O O . ASN A 1 191 ? 31.812 -9.672 -16.438 1.00 55.81 191 ASN A O 1
ATOM 1525 N N . VAL A 1 192 ? 30.459 -9.819 -14.674 1.00 58.72 192 VAL A N 1
ATOM 1526 C CA . VAL A 1 192 ? 29.235 -9.533 -15.456 1.00 58.72 192 VAL A CA 1
ATOM 1527 C C . VAL A 1 192 ? 28.729 -8.147 -15.074 1.00 58.72 192 VAL A C 1
ATOM 1529 O O . VAL A 1 192 ? 27.957 -7.999 -14.135 1.00 58.72 192 VAL A O 1
ATOM 1532 N N . GLU A 1 193 ? 29.213 -7.126 -15.781 1.00 63.81 193 GLU A N 1
ATOM 1533 C CA . GLU A 1 193 ? 28.966 -5.716 -15.430 1.00 63.81 193 GLU A CA 1
ATOM 1534 C C . GLU A 1 193 ? 28.041 -4.968 -16.402 1.00 63.81 193 GLU A C 1
ATOM 1536 O O . GLU A 1 193 ? 27.768 -3.788 -16.192 1.00 63.81 193 GLU A O 1
ATOM 1541 N N . CYS A 1 194 ? 27.523 -5.601 -17.459 1.00 72.94 194 CYS A N 1
ATOM 1542 C CA . CYS A 1 194 ? 26.722 -4.879 -18.451 1.00 72.94 194 CYS A CA 1
ATOM 1543 C C . CYS A 1 194 ? 25.227 -5.224 -18.366 1.00 72.94 194 CYS A C 1
ATOM 1545 O O . CYS A 1 194 ? 24.867 -6.387 -18.563 1.00 72.94 194 CYS A O 1
ATOM 1547 N N . PRO A 1 195 ? 24.347 -4.227 -18.131 1.00 85.75 195 PRO A N 1
ATOM 1548 C CA . PRO A 1 195 ? 22.906 -4.375 -18.300 1.00 85.75 195 PRO A CA 1
ATOM 1549 C C . PRO A 1 195 ? 22.553 -4.949 -19.673 1.00 85.75 195 PRO A C 1
ATOM 1551 O O . PRO A 1 195 ? 23.080 -4.510 -20.699 1.00 85.75 195 PRO A O 1
ATOM 1554 N N . LYS A 1 196 ? 21.634 -5.916 -19.697 1.00 90.38 196 LYS A N 1
ATOM 1555 C CA . LYS A 1 196 ? 21.039 -6.424 -20.934 1.00 90.38 196 LYS A CA 1
ATOM 1556 C C . LYS A 1 196 ? 20.091 -5.373 -21.490 1.00 90.38 196 LYS A C 1
ATOM 1558 O O . LYS A 1 196 ? 19.393 -4.708 -20.728 1.00 90.38 196 LYS A O 1
ATOM 1563 N N . LYS A 1 197 ? 20.034 -5.241 -22.814 1.00 92.62 197 LYS A N 1
ATOM 1564 C CA . LYS A 1 197 ? 19.060 -4.372 -23.481 1.00 92.62 197 LYS A CA 1
ATOM 1565 C C . LYS A 1 197 ? 17.711 -5.074 -23.623 1.00 92.62 197 LYS A C 1
ATOM 1567 O O . LYS A 1 197 ? 17.647 -6.287 -23.834 1.00 92.62 197 LYS A O 1
ATOM 1572 N N . CYS A 1 198 ? 16.638 -4.305 -23.535 1.00 93.69 198 CYS A N 1
ATOM 1573 C CA . CYS A 1 198 ? 15.279 -4.753 -23.810 1.00 93.69 198 CYS A CA 1
ATOM 1574 C C . CYS A 1 198 ? 14.500 -3.672 -24.555 1.00 93.69 198 CYS A C 1
ATOM 1576 O O . CYS A 1 198 ? 14.870 -2.496 -24.541 1.00 93.69 198 CYS A O 1
ATOM 1578 N N . ARG A 1 199 ? 13.409 -4.067 -25.209 1.00 93.50 199 ARG A N 1
ATOM 1579 C CA . ARG A 1 199 ? 12.530 -3.120 -25.893 1.00 93.50 199 ARG A CA 1
ATOM 1580 C C . ARG A 1 199 ? 11.732 -2.281 -24.887 1.00 93.50 199 ARG A C 1
ATOM 1582 O O . ARG A 1 199 ? 11.361 -2.824 -23.844 1.00 93.50 199 ARG A O 1
ATOM 1589 N N . PRO A 1 200 ? 11.364 -1.027 -25.227 1.00 91.19 200 PRO A N 1
ATOM 1590 C CA . PRO A 1 200 ? 10.528 -0.167 -24.377 1.00 91.19 200 PRO A CA 1
ATOM 1591 C C . PRO A 1 200 ? 9.138 -0.742 -24.055 1.00 91.19 200 PRO A C 1
ATOM 1593 O O . PRO A 1 200 ? 8.471 -0.268 -23.143 1.00 91.19 200 PRO A O 1
ATOM 1596 N N . THR A 1 201 ? 8.691 -1.753 -24.809 1.00 94.00 201 THR A N 1
ATOM 1597 C CA . THR A 1 201 ? 7.456 -2.514 -24.557 1.00 94.00 201 THR A CA 1
ATOM 1598 C C . THR A 1 201 ? 7.570 -3.481 -23.376 1.00 94.00 201 THR A C 1
ATOM 1600 O O . THR A 1 201 ? 6.573 -4.093 -23.001 1.00 94.00 201 THR A O 1
ATOM 1603 N N . SER A 1 202 ? 8.766 -3.642 -22.801 1.00 95.12 202 SER A N 1
ATOM 1604 C CA . SER A 1 202 ? 8.976 -4.416 -21.578 1.00 95.12 202 SER A CA 1
ATOM 1605 C C . SER A 1 202 ? 8.283 -3.741 -20.396 1.00 95.12 202 SER A C 1
ATOM 1607 O O . SER A 1 202 ? 8.257 -2.513 -20.289 1.00 95.12 202 SER A O 1
ATOM 1609 N N . TYR A 1 203 ? 7.730 -4.544 -19.492 1.00 95.50 203 TYR A N 1
ATOM 1610 C CA . TYR A 1 203 ? 7.066 -4.044 -18.299 1.00 95.50 203 TYR A CA 1
ATOM 1611 C C . TYR A 1 203 ? 7.194 -5.001 -17.119 1.00 95.50 203 TYR A C 1
ATOM 1613 O O . TYR A 1 203 ? 7.379 -6.211 -17.265 1.00 95.50 203 TYR A O 1
ATOM 1621 N N . ILE A 1 204 ? 7.058 -4.434 -15.928 1.00 95.12 204 ILE A N 1
ATOM 1622 C CA . ILE A 1 204 ? 6.861 -5.169 -14.685 1.00 95.12 204 ILE A CA 1
ATOM 1623 C C . ILE A 1 204 ? 5.570 -4.644 -14.073 1.00 95.12 204 ILE A C 1
ATOM 1625 O O . ILE A 1 204 ? 5.411 -3.435 -13.915 1.00 95.12 204 ILE A O 1
ATOM 1629 N N . TYR A 1 205 ? 4.651 -5.547 -13.762 1.00 94.94 205 TYR A N 1
ATOM 1630 C CA . TYR A 1 205 ? 3.338 -5.247 -13.222 1.00 94.94 205 TYR A CA 1
ATOM 1631 C C . TYR A 1 205 ? 3.095 -6.070 -11.962 1.00 94.94 205 TYR A C 1
ATOM 1633 O O . TYR A 1 205 ? 3.159 -7.299 -11.976 1.00 94.94 205 TYR A O 1
ATOM 1641 N N . GLN A 1 206 ? 2.793 -5.381 -10.869 1.00 95.31 206 GLN A N 1
ATOM 1642 C CA . GLN A 1 206 ? 2.470 -5.993 -9.594 1.00 95.31 206 GLN A CA 1
ATOM 1643 C C . GLN A 1 206 ? 1.178 -5.397 -9.056 1.00 95.31 206 GLN A C 1
ATOM 1645 O O . GLN A 1 206 ? 0.962 -4.184 -9.085 1.00 95.31 206 GLN A O 1
ATOM 1650 N N . TYR A 1 207 ? 0.331 -6.268 -8.529 1.00 95.50 207 TYR A N 1
ATOM 1651 C CA . TYR A 1 207 ? -0.965 -5.911 -7.987 1.00 95.50 207 TYR A CA 1
ATOM 1652 C C . TYR A 1 207 ? -1.302 -6.784 -6.786 1.00 95.50 207 TYR A C 1
ATOM 1654 O O . TYR A 1 207 ? -0.989 -7.975 -6.780 1.00 95.50 207 TYR A O 1
ATOM 1662 N N . ALA A 1 208 ? -1.979 -6.213 -5.795 1.00 97.62 208 ALA A N 1
ATOM 1663 C CA . ALA A 1 208 ? -2.573 -6.961 -4.698 1.00 97.62 208 ALA A CA 1
ATOM 1664 C C . ALA A 1 208 ? -3.820 -6.270 -4.157 1.00 97.62 208 ALA A C 1
ATOM 1666 O O . ALA A 1 208 ? -3.829 -5.047 -4.017 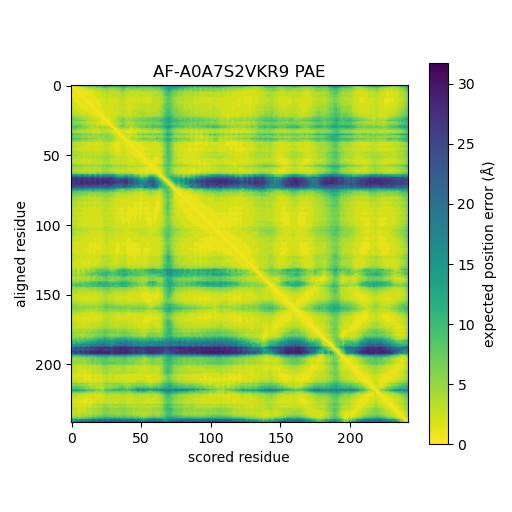1.00 97.62 208 ALA A O 1
ATOM 1667 N N . THR A 1 209 ? -4.827 -7.049 -3.763 1.00 98.25 209 THR A N 1
ATOM 1668 C CA . THR A 1 209 ? -5.942 -6.558 -2.950 1.00 98.25 209 THR A CA 1
ATOM 1669 C C . THR A 1 209 ? -5.905 -7.158 -1.562 1.00 98.25 209 THR A C 1
ATOM 1671 O O . THR A 1 209 ? -5.970 -8.372 -1.372 1.00 98.25 209 THR A O 1
ATOM 1674 N N . LEU A 1 210 ? -5.870 -6.279 -0.572 1.00 98.50 210 LEU A N 1
ATOM 1675 C CA . LEU A 1 210 ? -5.939 -6.591 0.841 1.00 98.50 210 LEU A CA 1
ATOM 1676 C C . LEU A 1 210 ? -7.331 -6.255 1.373 1.00 98.50 210 LEU A C 1
ATOM 1678 O O . LEU A 1 210 ? -7.930 -5.243 1.013 1.00 98.50 210 LEU A O 1
ATOM 1682 N N . ARG A 1 211 ? -7.829 -7.089 2.278 1.00 98.25 211 ARG A N 1
ATOM 1683 C CA . ARG A 1 211 ? -9.028 -6.841 3.071 1.00 98.25 211 ARG A CA 1
ATOM 1684 C C . ARG A 1 211 ? -8.632 -6.597 4.514 1.00 98.25 211 ARG A C 1
ATOM 1686 O O . ARG A 1 211 ? -8.020 -7.472 5.123 1.00 98.25 211 ARG A O 1
ATOM 1693 N N . PHE A 1 212 ? -9.075 -5.479 5.072 1.00 98.50 212 PHE A N 1
ATOM 1694 C CA . PHE A 1 212 ? -8.953 -5.173 6.491 1.00 98.50 212 PHE A CA 1
ATOM 1695 C C . PHE A 1 212 ? -10.305 -5.297 7.184 1.00 98.50 212 PHE A C 1
ATOM 1697 O O . PHE A 1 212 ? -11.310 -4.745 6.730 1.00 98.50 212 PHE A O 1
ATOM 1704 N N . ALA A 1 213 ? -10.321 -5.994 8.313 1.00 97.62 213 ALA A N 1
ATOM 1705 C CA . ALA A 1 213 ? -11.486 -6.124 9.175 1.00 97.62 213 ALA A CA 1
ATOM 1706 C C . ALA A 1 213 ? -11.065 -6.102 10.654 1.00 97.62 213 ALA A C 1
ATOM 1708 O O . ALA A 1 213 ? -9.939 -6.499 10.968 1.00 97.62 213 ALA A O 1
ATOM 1709 N N . PRO A 1 214 ? -11.948 -5.678 11.574 1.00 96.25 214 PRO A N 1
ATOM 1710 C CA . PRO A 1 214 ? -11.753 -5.920 12.996 1.00 96.25 214 PRO A CA 1
ATOM 1711 C C . PRO A 1 214 ? -11.617 -7.423 13.259 1.00 96.25 214 PRO A C 1
ATOM 1713 O O . PRO A 1 214 ? -12.449 -8.218 12.819 1.00 96.25 214 PRO A O 1
ATOM 1716 N N . GLY A 1 215 ? -10.551 -7.803 13.947 1.00 93.06 215 GLY A N 1
ATOM 1717 C CA . GLY A 1 215 ? -10.267 -9.163 14.377 1.00 93.06 215 GLY A CA 1
ATOM 1718 C C . GLY A 1 215 ? -10.641 -9.403 15.845 1.00 93.06 215 GLY A C 1
ATOM 1719 O O . GLY A 1 215 ? -11.215 -8.531 16.503 1.00 93.06 215 GLY A O 1
ATOM 1720 N N . PRO A 1 216 ? -10.312 -10.589 16.389 1.00 91.81 216 PRO A N 1
ATOM 1721 C CA . PRO A 1 216 ? -10.517 -10.882 17.804 1.00 91.81 216 PRO A CA 1
ATOM 1722 C C . PRO A 1 216 ? -9.718 -9.912 18.691 1.00 91.81 216 PRO A C 1
ATOM 1724 O O . PRO A 1 216 ? -8.669 -9.421 18.269 1.00 91.81 216 PRO A O 1
ATOM 1727 N N . PRO A 1 217 ? -10.173 -9.617 19.915 1.00 91.00 217 PRO A N 1
ATOM 1728 C CA . PRO A 1 217 ? -9.459 -8.704 20.796 1.00 91.00 217 PRO A CA 1
ATOM 1729 C C . PRO A 1 217 ? -8.088 -9.262 21.216 1.00 91.00 217 PRO A C 1
ATOM 1731 O O . PRO A 1 217 ? -7.963 -10.444 21.533 1.00 91.00 217 PRO A O 1
ATOM 1734 N N . ILE A 1 218 ? -7.075 -8.392 21.245 1.00 89.81 218 ILE A N 1
ATOM 1735 C CA . ILE A 1 218 ? -5.718 -8.639 21.753 1.00 89.81 218 ILE A CA 1
ATOM 1736 C C . ILE A 1 218 ? -5.371 -7.489 22.707 1.00 89.81 218 ILE A C 1
ATOM 1738 O O . ILE A 1 218 ? -5.530 -6.321 22.353 1.00 89.81 218 ILE A O 1
ATOM 1742 N N . ASP A 1 219 ? -4.935 -7.812 23.927 1.00 80.88 219 ASP A N 1
ATOM 1743 C CA . ASP A 1 219 ? -4.487 -6.843 24.941 1.00 80.88 219 ASP A CA 1
ATOM 1744 C C . ASP A 1 219 ? -5.433 -5.639 25.142 1.00 80.88 219 ASP A C 1
ATOM 1746 O O . ASP A 1 219 ? -5.015 -4.484 25.205 1.00 80.88 219 ASP A O 1
ATOM 1750 N N . ASN A 1 220 ? -6.735 -5.923 25.288 1.00 84.25 220 ASN A N 1
ATOM 1751 C CA . ASN A 1 220 ? -7.817 -4.952 25.533 1.00 84.25 220 ASN A CA 1
ATOM 1752 C C . ASN A 1 220 ? -8.184 -4.030 24.355 1.00 84.25 220 ASN A C 1
ATOM 1754 O O . ASN A 1 220 ? -8.880 -3.035 24.561 1.00 84.25 220 ASN A O 1
ATOM 1758 N N . CYS A 1 221 ? -7.767 -4.345 23.129 1.00 91.81 221 CYS A N 1
ATOM 1759 C CA . CYS A 1 221 ? -8.260 -3.672 21.926 1.00 91.81 221 CYS A CA 1
ATOM 1760 C C . CYS A 1 221 ? -8.556 -4.664 20.804 1.00 91.81 221 CYS A C 1
ATOM 1762 O O . CYS A 1 221 ? -8.105 -5.807 20.824 1.00 91.81 221 CYS A O 1
ATOM 1764 N N . GLU A 1 222 ? -9.337 -4.239 19.822 1.00 94.81 222 GLU A N 1
ATOM 1765 C CA . GLU A 1 222 ? -9.646 -5.033 18.643 1.00 94.81 222 GLU A CA 1
ATOM 1766 C C . GLU A 1 222 ? -8.384 -5.212 17.790 1.00 94.81 222 GLU A C 1
ATOM 1768 O O . GLU A 1 222 ? -7.707 -4.237 17.432 1.00 94.81 222 GLU A O 1
ATOM 1773 N N . SER A 1 223 ? -8.053 -6.462 17.453 1.00 95.75 223 SER A N 1
ATOM 1774 C CA . SER A 1 223 ? -6.987 -6.693 16.481 1.00 95.75 223 SER A CA 1
ATOM 1775 C C . SER A 1 223 ? -7.418 -6.262 15.082 1.00 95.75 223 SER A C 1
ATOM 1777 O O . SER A 1 223 ? -8.599 -6.053 14.804 1.00 95.75 223 SER A O 1
ATOM 1779 N N . THR A 1 224 ? -6.453 -6.133 14.182 1.00 97.00 224 THR A N 1
ATOM 1780 C CA . THR A 1 224 ? -6.705 -5.882 12.769 1.00 97.00 224 THR A CA 1
ATOM 1781 C C . THR A 1 224 ? -6.412 -7.175 12.030 1.00 97.00 224 THR A C 1
ATOM 1783 O O . THR A 1 224 ? -5.310 -7.710 12.114 1.00 97.00 224 THR A O 1
ATOM 1786 N N . ALA A 1 225 ? -7.400 -7.704 11.319 1.00 96.19 225 ALA A N 1
ATOM 1787 C CA . ALA A 1 225 ? -7.213 -8.828 10.420 1.00 96.19 225 ALA A CA 1
ATOM 1788 C C . ALA A 1 225 ? -6.959 -8.288 9.009 1.00 96.19 225 ALA A C 1
ATOM 1790 O O . ALA A 1 225 ? -7.840 -7.649 8.434 1.00 96.19 225 ALA A O 1
ATOM 1791 N N . CYS A 1 226 ? -5.772 -8.555 8.459 1.00 97.62 226 CYS A N 1
ATOM 1792 C CA . CYS A 1 226 ? -5.413 -8.238 7.077 1.00 97.62 226 CYS A CA 1
ATOM 1793 C C . CYS A 1 226 ? -5.322 -9.531 6.252 1.00 97.62 226 CYS A C 1
ATOM 1795 O O . CYS A 1 226 ? -4.525 -10.424 6.548 1.00 97.62 226 CYS A O 1
ATOM 1797 N N . THR A 1 227 ? -6.174 -9.666 5.237 1.00 97.50 227 THR A N 1
ATOM 1798 C CA . THR A 1 227 ? -6.238 -10.850 4.367 1.00 97.50 227 THR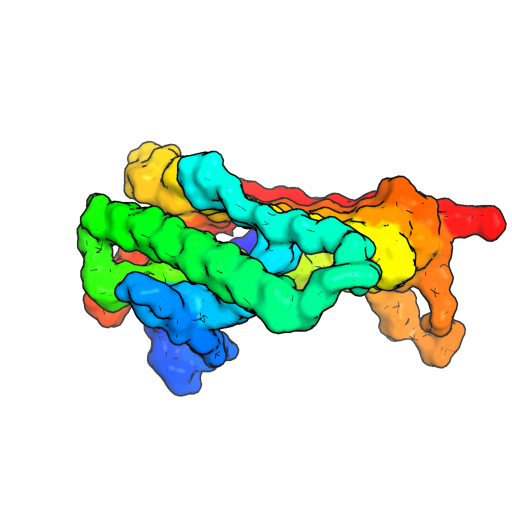 A CA 1
ATOM 1799 C C . THR A 1 227 ? -5.976 -10.456 2.922 1.00 97.50 227 THR A C 1
ATOM 1801 O O . THR A 1 227 ? -6.644 -9.571 2.400 1.00 97.50 227 THR A O 1
ATOM 1804 N N . LEU A 1 228 ? -5.063 -11.150 2.255 1.00 97.75 228 LEU A N 1
ATOM 1805 C CA . LEU A 1 228 ? -4.865 -11.071 0.816 1.00 97.75 228 LEU A CA 1
ATOM 1806 C C . LEU A 1 228 ? -6.040 -11.748 0.101 1.00 97.75 228 LEU A C 1
ATOM 1808 O O . LEU A 1 228 ? -6.307 -12.930 0.322 1.00 97.75 228 LEU A O 1
A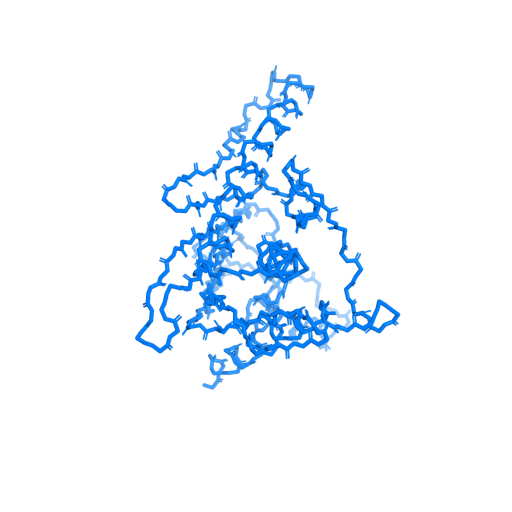TOM 1812 N N . LEU A 1 229 ? -6.749 -10.996 -0.737 1.00 96.69 229 LEU A N 1
ATOM 1813 C CA . LEU A 1 229 ? -7.863 -11.497 -1.542 1.00 96.69 229 LEU A CA 1
ATOM 1814 C C . LEU A 1 229 ? -7.383 -11.990 -2.904 1.00 96.69 229 LEU A C 1
ATOM 1816 O O . LEU A 1 229 ? -7.741 -13.084 -3.335 1.00 96.69 229 LEU A O 1
ATOM 1820 N N . ASP A 1 230 ? -6.560 -11.182 -3.561 1.00 95.69 230 ASP A N 1
ATOM 1821 C CA . ASP A 1 230 ? -5.942 -11.488 -4.839 1.00 95.69 230 ASP A CA 1
ATOM 1822 C C . ASP A 1 230 ? -4.581 -10.795 -4.956 1.00 95.69 230 ASP A C 1
ATOM 1824 O O . ASP A 1 230 ? -4.257 -9.859 -4.223 1.00 95.69 230 ASP A O 1
ATOM 1828 N N . ALA A 1 231 ? -3.754 -11.307 -5.861 1.00 96.12 231 ALA A N 1
ATOM 1829 C CA . ALA A 1 231 ? -2.532 -10.647 -6.282 1.00 96.12 231 ALA A CA 1
ATOM 1830 C C . ALA A 1 231 ? -2.158 -11.111 -7.685 1.00 96.12 231 ALA A C 1
ATOM 1832 O O . ALA A 1 231 ? -2.465 -12.244 -8.070 1.00 96.12 231 ALA A O 1
ATOM 1833 N N . LEU A 1 232 ? -1.444 -10.263 -8.415 1.00 94.12 232 LEU A N 1
ATOM 1834 C CA . LEU A 1 232 ? -0.839 -10.573 -9.702 1.00 94.12 232 LEU A CA 1
ATOM 1835 C C . LEU A 1 232 ? 0.596 -10.051 -9.714 1.00 94.12 232 LEU A C 1
ATOM 1837 O O . LEU A 1 232 ? 0.880 -8.975 -9.198 1.00 94.12 232 LEU A O 1
ATOM 1841 N N . ASP A 1 233 ? 1.490 -10.845 -10.279 1.00 93.25 233 ASP A N 1
ATOM 1842 C CA . ASP A 1 233 ? 2.896 -10.513 -10.462 1.00 93.25 233 ASP A CA 1
ATOM 1843 C C . ASP A 1 233 ? 3.300 -10.988 -11.854 1.00 93.25 233 ASP A C 1
ATOM 1845 O O . ASP A 1 233 ? 3.351 -12.190 -12.133 1.00 93.25 233 ASP A O 1
ATOM 1849 N N . GLU A 1 234 ? 3.522 -10.025 -12.737 1.00 92.25 234 GLU A N 1
ATOM 1850 C CA . GLU A 1 234 ? 3.835 -10.243 -14.137 1.00 92.25 234 GLU A CA 1
ATOM 1851 C C . GLU A 1 234 ? 5.072 -9.434 -14.519 1.00 92.25 234 GLU A C 1
ATOM 1853 O O . GLU A 1 234 ? 5.155 -8.228 -14.302 1.00 92.25 234 GLU A O 1
ATOM 1858 N N . ALA A 1 235 ? 6.047 -10.112 -15.112 1.00 92.50 235 ALA A N 1
ATOM 1859 C CA . ALA A 1 235 ? 7.225 -9.484 -15.682 1.00 92.50 235 ALA A CA 1
ATOM 1860 C C . ALA A 1 235 ? 7.338 -9.917 -17.141 1.00 92.50 235 ALA A C 1
ATOM 1862 O O . ALA A 1 235 ? 7.508 -11.101 -17.440 1.00 92.50 235 ALA A O 1
ATOM 1863 N N . HIS A 1 236 ? 7.250 -8.947 -18.043 1.00 93.69 236 HIS A N 1
ATOM 1864 C CA . HIS A 1 236 ? 7.442 -9.133 -19.468 1.00 93.69 236 HIS A CA 1
ATOM 1865 C C . HIS A 1 236 ? 8.704 -8.391 -19.893 1.00 93.69 236 HIS A C 1
ATOM 1867 O O . HIS A 1 236 ? 8.737 -7.164 -19.936 1.00 93.69 236 HIS A O 1
ATOM 1873 N N . ILE A 1 237 ? 9.751 -9.146 -20.208 1.00 93.62 237 ILE A N 1
ATOM 1874 C CA . ILE A 1 237 ? 11.008 -8.607 -20.718 1.00 93.62 237 ILE A CA 1
ATOM 1875 C C . ILE A 1 237 ? 11.146 -9.076 -22.162 1.00 93.62 237 ILE A C 1
ATOM 1877 O O . ILE A 1 237 ? 11.193 -10.283 -22.396 1.00 93.62 237 ILE A O 1
ATOM 1881 N N . ASP A 1 238 ? 11.203 -8.138 -23.108 1.00 94.00 238 ASP A N 1
ATOM 1882 C CA . ASP A 1 238 ? 11.448 -8.404 -24.533 1.00 94.00 238 ASP A CA 1
ATOM 1883 C C . ASP A 1 238 ? 12.916 -8.066 -24.852 1.00 94.00 238 ASP A C 1
ATOM 1885 O O . ASP A 1 238 ? 13.241 -6.882 -25.002 1.00 94.00 238 ASP A O 1
ATOM 1889 N N . PRO A 1 239 ? 13.842 -9.049 -24.870 1.00 91.75 239 PRO A N 1
ATOM 1890 C CA . PRO A 1 239 ? 15.263 -8.786 -25.066 1.00 91.75 239 PRO A CA 1
ATOM 1891 C C . PRO A 1 239 ? 15.543 -8.199 -26.449 1.00 91.75 239 PRO A C 1
ATOM 1893 O O . PRO A 1 239 ? 15.042 -8.685 -27.464 1.00 91.75 239 PRO A O 1
ATOM 1896 N N . ASP A 1 240 ? 16.405 -7.188 -26.496 1.00 88.50 240 ASP A N 1
ATOM 1897 C CA . ASP A 1 240 ? 16.856 -6.613 -27.759 1.00 88.50 240 ASP A CA 1
ATOM 1898 C C . ASP A 1 240 ? 18.081 -7.393 -28.262 1.00 88.50 240 ASP A C 1
ATOM 1900 O O . ASP A 1 240 ? 19.199 -7.178 -27.799 1.00 88.50 240 ASP A O 1
ATOM 1904 N N . ASN A 1 241 ? 17.852 -8.363 -29.155 1.00 75.81 241 ASN A N 1
ATOM 1905 C CA . ASN A 1 241 ? 18.886 -9.260 -29.701 1.00 75.81 241 ASN A CA 1
ATOM 1906 C C . ASN A 1 241 ? 19.606 -8.688 -30.942 1.00 75.81 241 ASN A C 1
ATOM 1908 O O . ASN A 1 241 ? 20.131 -9.459 -31.749 1.00 75.81 241 ASN A O 1
ATOM 1912 N N . LEU A 1 242 ? 19.566 -7.366 -31.132 1.00 57.94 242 LEU A N 1
ATOM 1913 C CA . LEU A 1 242 ? 20.218 -6.661 -32.240 1.00 57.94 242 LEU A CA 1
ATOM 1914 C C . LEU A 1 242 ? 21.684 -6.324 -31.941 1.00 57.94 242 LEU A C 1
ATOM 1916 O O . LEU A 1 242 ? 21.987 -5.857 -30.818 1.00 57.94 242 LEU A O 1
#